Protein AF-0000000078831430 (afdb_homodimer)

Solvent-accessible surface area (backbone atoms only — not comparable to full-atom values): 14447 Å² total; per-residue (Å²): 116,38,46,61,55,49,44,44,63,70,46,45,46,55,37,52,50,49,48,61,74,42,49,86,73,66,41,75,76,70,44,52,63,49,56,56,47,48,52,50,49,51,66,57,45,48,60,54,52,31,51,40,33,69,59,45,39,33,49,66,35,73,90,26,50,94,76,50,61,62,89,66,36,45,51,63,55,57,48,46,56,52,50,50,47,49,38,53,49,51,51,50,49,53,52,48,50,61,67,62,48,71,66,68,76,72,68,61,68,69,58,67,66,54,54,56,53,53,53,51,52,54,55,64,66,64,54,126,117,38,47,62,57,48,43,45,64,70,47,46,47,55,35,51,50,49,48,60,75,43,51,85,71,65,40,75,76,71,44,50,64,49,57,58,49,45,52,51,48,50,65,57,45,48,62,53,50,31,52,41,34,68,58,45,40,33,50,67,36,72,89,26,49,93,76,49,62,61,90,65,36,46,51,64,54,58,48,45,56,52,51,50,48,49,38,52,50,52,51,48,50,52,52,49,51,60,68,62,49,70,66,70,76,71,69,61,67,69,59,67,63,53,54,54,53,54,54,49,52,54,56,64,66,65,55,127

Sequence (256 aa):
MTYARFLGLFVVVPILFLAWRYRRTFTARSLAPMGLLLIVVYAATSPWDNLAVKWGLWGFDPERIWGIKLGYLPLEEYLFFGLQTLLVGLWAQARLARALAPDAQASRPAAETGERREGALTAREVAPMTYARFLGLFVVVPILFLAWRYRRTFTARSLAPMGLLLIVVYAATSPWDNLAVKWGLWGFDPERIWGIKLGYLPLEEYLFFGLQTLLVGLWAQARLARALAPDAQASRPAAETGERREGALTAREVAP

pLDDT: mean 83.85, std 14.75, range [52.72, 97.88]

Structure (mmCIF, N/CA/C/O backbone):
data_AF-0000000078831430-model_v1
#
loop_
_entity.id
_entity.type
_entity.pdbx_description
1 polymer 'Membrane protein'
#
loop_
_atom_site.group_PDB
_atom_site.id
_atom_site.type_symbol
_atom_site.label_atom_id
_atom_site.label_alt_id
_atom_site.label_comp_id
_atom_site.label_asym_id
_atom_site.label_entity_id
_atom_site.label_seq_id
_atom_site.pdbx_PDB_ins_code
_atom_site.Cartn_x
_atom_site.Cartn_y
_atom_site.Cartn_z
_atom_site.occupancy
_atom_site.B_iso_or_equiv
_atom_site.auth_seq_id
_atom_site.auth_comp_id
_atom_site.auth_asym_id
_atom_site.auth_atom_id
_atom_site.pdbx_PDB_model_num
ATOM 1 N N . MET A 1 1 ? 10.141 -11.547 -19 1 86.38 1 MET A N 1
ATOM 2 C CA . MET A 1 1 ? 10.547 -10.531 -18.016 1 86.38 1 MET A CA 1
ATOM 3 C C . MET A 1 1 ? 10.664 -11.141 -16.625 1 86.38 1 MET A C 1
ATOM 5 O O . MET A 1 1 ? 9.867 -12 -16.25 1 86.38 1 MET A O 1
ATOM 9 N N . THR A 1 2 ? 11.828 -10.703 -15.945 1 95.19 2 THR A N 1
ATOM 10 C CA . THR A 1 2 ? 12.031 -11.203 -14.586 1 95.19 2 THR A CA 1
ATOM 11 C C . THR A 1 2 ? 11.453 -10.234 -13.562 1 95.19 2 THR A C 1
ATOM 13 O O . THR A 1 2 ? 11.141 -9.086 -13.883 1 95.19 2 THR A O 1
ATOM 16 N N . TYR A 1 3 ? 11.25 -10.758 -12.391 1 96.38 3 TYR A N 1
ATOM 17 C CA . TYR A 1 3 ? 10.719 -9.93 -11.312 1 96.38 3 TYR A CA 1
ATOM 18 C C . TYR A 1 3 ? 11.664 -8.781 -10.992 1 96.38 3 TYR A C 1
ATOM 20 O O . TYR A 1 3 ? 11.227 -7.645 -10.789 1 96.38 3 TYR A O 1
ATOM 28 N N . ALA A 1 4 ? 12.914 -9.055 -11 1 95.88 4 ALA A N 1
ATOM 29 C CA . ALA A 1 4 ? 13.914 -8.023 -10.727 1 95.88 4 ALA A CA 1
ATOM 30 C C . ALA A 1 4 ? 13.898 -6.941 -11.805 1 95.88 4 ALA A C 1
ATOM 32 O O . ALA A 1 4 ? 14.008 -5.75 -11.508 1 95.88 4 ALA A O 1
ATOM 33 N N . ARG A 1 5 ? 13.781 -7.367 -12.992 1 95.94 5 ARG A N 1
ATOM 34 C CA . ARG A 1 5 ? 13.711 -6.41 -14.086 1 95.94 5 ARG A CA 1
ATOM 35 C C . ARG A 1 5 ? 12.453 -5.562 -14 1 95.94 5 ARG A C 1
ATOM 37 O O . ARG A 1 5 ? 12.477 -4.367 -14.305 1 95.94 5 ARG A O 1
ATOM 44 N N . PHE A 1 6 ? 11.414 -6.23 -13.641 1 96.06 6 PHE A N 1
ATOM 45 C CA . PHE A 1 6 ? 10.156 -5.52 -13.445 1 96.06 6 PHE A CA 1
ATOM 46 C C . PHE A 1 6 ? 10.305 -4.438 -12.383 1 96.06 6 PHE A C 1
ATOM 48 O O . PHE A 1 6 ? 9.898 -3.295 -12.594 1 96.06 6 PHE A O 1
ATOM 55 N N . LEU A 1 7 ? 10.922 -4.711 -11.234 1 96 7 LEU A N 1
ATOM 56 C CA . LEU A 1 7 ? 11.18 -3.76 -10.156 1 96 7 LEU A CA 1
ATOM 57 C C . LEU A 1 7 ? 12.094 -2.633 -10.633 1 96 7 LEU A C 1
ATOM 59 O O . LEU A 1 7 ? 11.875 -1.468 -10.289 1 96 7 LEU A O 1
ATOM 63 N N . GLY A 1 8 ? 13.078 -2.967 -11.359 1 96.5 8 GLY A N 1
ATOM 64 C CA . GLY A 1 8 ? 14.008 -1.978 -11.891 1 96.5 8 GLY A CA 1
ATOM 65 C C . GLY A 1 8 ? 13.328 -0.944 -12.773 1 96.5 8 GLY A C 1
ATOM 66 O O . GLY A 1 8 ? 13.516 0.26 -12.578 1 96.5 8 GLY A O 1
ATOM 67 N N . LEU A 1 9 ? 12.477 -1.438 -13.617 1 94.19 9 LEU A N 1
ATOM 68 C CA . LEU A 1 9 ? 11.859 -0.569 -14.617 1 94.19 9 LEU A CA 1
ATOM 69 C C . LEU A 1 9 ? 10.734 0.256 -14.008 1 94.19 9 LEU A C 1
ATOM 71 O O . LEU A 1 9 ? 10.641 1.461 -14.25 1 94.19 9 LEU A O 1
ATOM 75 N N . PHE A 1 10 ? 10 -0.379 -13.125 1 94.94 10 PHE A N 1
ATOM 76 C CA . PHE A 1 10 ? 8.758 0.291 -12.742 1 94.94 10 PHE A CA 1
ATOM 77 C C . PHE A 1 10 ? 8.883 0.899 -11.352 1 94.94 10 PHE A C 1
ATOM 79 O O . PHE A 1 10 ? 8.07 1.741 -10.961 1 94.94 10 PHE A O 1
ATOM 86 N N . VAL A 1 11 ? 9.875 0.519 -10.586 1 95.44 11 VAL A N 1
ATOM 87 C CA . VAL A 1 11 ? 9.969 1.04 -9.219 1 95.44 11 VAL A CA 1
ATOM 88 C C . VAL A 1 11 ? 11.258 1.841 -9.062 1 95.44 11 VAL A C 1
ATOM 90 O O . VAL A 1 11 ? 11.227 2.998 -8.633 1 95.44 11 VAL A O 1
ATOM 93 N N . VAL A 1 12 ? 12.312 1.333 -9.523 1 96.56 12 VAL A N 1
ATOM 94 C CA . VAL A 1 12 ? 13.609 1.956 -9.289 1 96.56 12 VAL A CA 1
ATOM 95 C C . VAL A 1 12 ? 13.742 3.207 -10.156 1 96.56 12 VAL A C 1
ATOM 97 O O . VAL A 1 12 ? 14.234 4.238 -9.695 1 96.56 12 VAL A O 1
ATOM 100 N N . VAL A 1 13 ? 13.305 3.125 -11.375 1 96 13 VAL A N 1
ATOM 101 C CA . VAL A 1 13 ? 13.438 4.258 -12.289 1 96 13 VAL A CA 1
ATOM 102 C C . VAL A 1 13 ? 12.68 5.461 -11.727 1 96 13 VAL A C 1
ATOM 104 O O . VAL A 1 13 ? 13.242 6.551 -11.602 1 96 13 VAL A O 1
ATOM 107 N N . PRO A 1 14 ? 11.438 5.289 -11.312 1 95.12 14 PRO A N 1
ATOM 108 C CA . PRO A 1 14 ? 10.727 6.426 -10.719 1 95.12 14 PRO A CA 1
ATOM 109 C C . PRO A 1 14 ? 11.398 6.934 -9.445 1 95.12 14 PRO A C 1
ATOM 111 O O . PRO A 1 14 ? 11.391 8.141 -9.172 1 95.12 14 PRO A O 1
ATOM 114 N N . ILE A 1 15 ? 11.93 6.07 -8.672 1 93.81 15 ILE A N 1
ATOM 115 C CA . ILE A 1 15 ? 12.609 6.477 -7.449 1 93.81 15 ILE A CA 1
ATOM 116 C C . ILE A 1 15 ? 13.805 7.367 -7.797 1 93.81 15 ILE A C 1
ATOM 118 O O . ILE A 1 15 ? 14 8.422 -7.191 1 93.81 15 ILE A O 1
ATOM 122 N N . LEU A 1 16 ? 14.594 6.926 -8.75 1 94.12 16 LEU A N 1
ATOM 123 C CA . LEU A 1 16 ? 15.766 7.691 -9.164 1 94.12 16 LEU A CA 1
ATOM 124 C C . LEU A 1 16 ? 15.359 9.047 -9.727 1 94.12 16 LEU A C 1
ATOM 126 O O . LEU A 1 16 ? 16.016 10.055 -9.469 1 94.12 16 LEU A O 1
ATOM 130 N N . PHE A 1 17 ? 14.312 9.031 -10.438 1 94.38 17 PHE A N 1
ATOM 131 C CA . PHE A 1 17 ? 13.805 10.273 -10.992 1 94.38 17 PHE A CA 1
ATOM 132 C C . PHE A 1 17 ? 13.398 11.242 -9.883 1 94.38 17 PHE A C 1
ATOM 134 O O . PHE A 1 17 ? 13.805 12.406 -9.891 1 94.38 17 PHE A O 1
ATOM 141 N N . LEU A 1 18 ? 12.664 10.75 -8.93 1 90.06 18 LEU A N 1
ATOM 142 C CA . LEU A 1 18 ? 12.195 11.594 -7.832 1 90.06 18 LEU A CA 1
ATOM 143 C C . LEU A 1 18 ? 13.359 12.047 -6.961 1 90.06 18 LEU A C 1
ATOM 145 O O . LEU A 1 18 ? 13.391 13.195 -6.5 1 90.06 18 LEU A O 1
ATOM 149 N N . ALA A 1 19 ? 14.242 11.141 -6.746 1 87.38 19 ALA A N 1
ATOM 150 C CA . ALA A 1 19 ? 15.414 11.484 -5.949 1 87.38 19 ALA A CA 1
ATOM 151 C C . ALA A 1 19 ? 16.25 12.562 -6.637 1 87.38 19 ALA A C 1
ATOM 153 O O . ALA A 1 19 ? 16.766 13.461 -5.973 1 87.38 19 ALA A O 1
ATOM 154 N N . TRP A 1 20 ? 16.297 12.422 -7.891 1 90.38 20 TRP A N 1
ATOM 155 C CA . TRP A 1 20 ? 17.047 13.406 -8.664 1 90.38 20 TRP A CA 1
ATOM 156 C C . TRP A 1 20 ? 16.312 14.742 -8.695 1 90.38 20 TRP A C 1
ATOM 158 O O . TRP A 1 20 ? 16.922 15.797 -8.484 1 90.38 20 TRP A O 1
ATOM 168 N N . ARG A 1 21 ? 15.07 14.711 -8.898 1 88 21 ARG A N 1
ATOM 169 C CA . ARG A 1 21 ? 14.25 15.914 -9.016 1 88 21 ARG A CA 1
ATOM 170 C C . ARG A 1 21 ? 14.219 16.688 -7.695 1 88 21 ARG A C 1
ATOM 172 O O . ARG A 1 21 ? 14.227 17.922 -7.691 1 88 21 ARG A O 1
ATOM 179 N N . TYR A 1 22 ? 14.211 15.945 -6.637 1 84.62 22 TYR A N 1
ATOM 180 C CA . TYR A 1 22 ? 14.062 16.594 -5.336 1 84.62 22 TYR A CA 1
ATOM 181 C C . TYR A 1 22 ? 15.328 16.438 -4.504 1 84.62 22 TYR A C 1
ATOM 183 O O . TYR A 1 22 ? 15.273 16.406 -3.273 1 84.62 22 TYR A O 1
ATOM 191 N N . ARG A 1 23 ? 16.375 16.25 -5.109 1 81 23 ARG A N 1
ATOM 192 C CA . ARG A 1 23 ? 17.656 16.031 -4.453 1 81 23 ARG A CA 1
ATOM 193 C C . ARG A 1 23 ? 18 17.172 -3.518 1 81 23 ARG A C 1
ATOM 195 O O . ARG A 1 23 ? 18.719 16.984 -2.527 1 81 23 ARG A O 1
ATOM 202 N N . ARG A 1 24 ? 17.562 18.25 -3.773 1 75.31 24 ARG A N 1
ATOM 203 C CA . ARG A 1 24 ? 17.938 19.422 -2.992 1 75.31 24 ARG A CA 1
ATOM 204 C C . ARG A 1 24 ? 17.078 19.531 -1.727 1 75.31 24 ARG A C 1
ATOM 206 O O . ARG A 1 24 ? 17.469 20.203 -0.771 1 75.31 24 ARG A O 1
ATOM 213 N N . THR A 1 25 ? 16.062 18.812 -1.686 1 71.25 25 THR A N 1
ATOM 214 C CA . THR A 1 25 ? 15.133 18.969 -0.573 1 71.25 25 THR A CA 1
ATOM 215 C C . THR A 1 25 ? 15.289 17.812 0.417 1 71.25 25 THR A C 1
ATOM 217 O O . THR A 1 25 ? 14.727 17.844 1.515 1 71.25 25 THR A O 1
ATOM 220 N N . PHE A 1 26 ? 16.078 16.859 0.061 1 69.75 26 PHE A N 1
ATOM 221 C CA . PHE A 1 26 ? 16.188 15.688 0.912 1 69.75 26 PHE A CA 1
ATOM 222 C C . PHE A 1 26 ? 17.25 15.891 1.988 1 69.75 26 PHE A C 1
ATOM 224 O O . PHE A 1 26 ? 18.391 16.234 1.683 1 69.75 26 PHE A O 1
ATOM 231 N N . THR A 1 27 ? 16.797 16.109 3.193 1 68.38 27 THR A N 1
ATOM 232 C CA . THR A 1 27 ? 17.688 16.172 4.344 1 68.38 27 THR A CA 1
ATOM 233 C C . THR A 1 27 ? 17.547 14.914 5.203 1 68.38 27 THR A C 1
ATOM 235 O O . THR A 1 27 ? 16.516 14.227 5.137 1 68.38 27 THR A O 1
ATOM 238 N N . ALA A 1 28 ? 18.656 14.422 5.734 1 67.88 28 ALA A N 1
ATOM 239 C CA . ALA A 1 28 ? 18.609 13.281 6.645 1 67.88 28 ALA A CA 1
ATOM 240 C C . ALA A 1 28 ? 17.422 13.375 7.598 1 67.88 28 ALA A C 1
ATOM 242 O O . ALA A 1 28 ? 16.812 12.367 7.938 1 67.88 28 ALA A O 1
ATOM 243 N N . ARG A 1 29 ? 17.125 14.508 7.984 1 69.12 29 ARG A N 1
ATOM 244 C CA . ARG A 1 29 ? 16.031 14.75 8.914 1 69.12 29 ARG A CA 1
ATOM 245 C C . ARG A 1 29 ? 14.68 14.438 8.273 1 69.12 29 ARG A C 1
ATOM 247 O O . ARG A 1 29 ? 13.781 13.914 8.93 1 69.12 29 ARG A O 1
ATOM 254 N N . SER A 1 30 ? 14.68 14.641 7.059 1 70.81 30 SER A N 1
ATOM 255 C CA . SER A 1 30 ? 13.43 14.398 6.348 1 70.81 30 SER A CA 1
ATOM 256 C C . SER A 1 30 ? 13.258 12.914 6.031 1 70.81 30 SER A C 1
ATOM 258 O O . SER A 1 30 ? 12.141 12.453 5.793 1 70.81 30 SER A O 1
ATOM 260 N N . LEU A 1 31 ? 14.383 12.164 6.23 1 73.75 31 LEU A N 1
ATOM 261 C CA . LEU A 1 31 ? 14.336 10.75 5.859 1 73.75 31 LEU A CA 1
ATOM 262 C C . LEU A 1 31 ? 14.133 9.875 7.094 1 73.75 31 LEU A C 1
ATOM 264 O O . LEU A 1 31 ? 13.828 8.688 6.969 1 73.75 31 LEU A O 1
ATOM 268 N N . ALA A 1 32 ? 14.227 10.453 8.266 1 77.12 32 ALA A N 1
ATOM 269 C CA . ALA A 1 32 ? 14.078 9.688 9.5 1 77.12 32 ALA A CA 1
ATOM 270 C C . ALA A 1 32 ? 12.719 8.984 9.555 1 77.12 32 ALA A C 1
ATOM 272 O O . ALA A 1 32 ? 12.641 7.797 9.859 1 77.12 32 ALA A O 1
ATOM 273 N N . PRO A 1 33 ? 11.695 9.703 9.227 1 82.12 33 PRO A N 1
ATOM 274 C CA . PRO A 1 33 ? 10.398 9.031 9.25 1 82.12 33 PRO A CA 1
ATOM 275 C C . PRO A 1 33 ? 10.328 7.867 8.258 1 82.12 33 PRO A C 1
ATOM 277 O O . PRO A 1 33 ? 9.523 6.945 8.445 1 82.12 33 PRO A O 1
ATOM 280 N N . MET A 1 34 ? 11.25 7.859 7.379 1 86.81 34 MET A N 1
ATOM 281 C CA . MET A 1 34 ? 11.25 6.793 6.379 1 86.81 34 MET A CA 1
ATOM 282 C C . MET A 1 34 ? 11.727 5.48 6.988 1 86.81 34 MET A C 1
ATOM 284 O O . MET A 1 34 ? 11.234 4.41 6.629 1 86.81 34 MET A O 1
ATOM 288 N N . GLY A 1 35 ? 12.688 5.594 7.875 1 89.62 35 GLY A N 1
ATOM 289 C CA . GLY A 1 35 ? 13.141 4.406 8.578 1 89.62 35 GLY A CA 1
ATOM 290 C C . GLY A 1 35 ? 12.047 3.73 9.383 1 89.62 35 GLY A C 1
ATOM 291 O O . GLY A 1 35 ? 11.891 2.51 9.328 1 89.62 35 GLY A O 1
ATOM 292 N N . LEU A 1 36 ? 11.367 4.512 10.078 1 88.88 36 LEU A N 1
ATOM 293 C CA . LEU A 1 36 ? 10.25 3.982 10.859 1 88.88 36 LEU A CA 1
ATOM 294 C C . LEU A 1 36 ? 9.18 3.398 9.953 1 88.88 36 LEU A C 1
ATOM 296 O O . LEU A 1 36 ? 8.625 2.338 10.242 1 88.88 36 LEU A O 1
ATOM 300 N N . LEU A 1 37 ? 8.938 4.074 8.859 1 90.06 37 LEU A N 1
ATOM 301 C CA . LEU A 1 37 ? 7.953 3.609 7.891 1 90.06 37 LEU A CA 1
ATOM 302 C C . LEU A 1 37 ? 8.359 2.262 7.309 1 90.06 37 LEU A C 1
ATOM 304 O O . LEU A 1 37 ? 7.52 1.375 7.137 1 90.06 37 LEU A O 1
ATOM 308 N N . LEU A 1 38 ? 9.617 2.131 7.074 1 94.38 38 LEU A N 1
ATOM 309 C CA . LEU A 1 38 ? 10.133 0.87 6.555 1 94.38 38 LEU A CA 1
ATOM 310 C C . LEU A 1 38 ? 9.883 -0.266 7.539 1 94.38 38 LEU A C 1
ATOM 312 O O . LEU A 1 38 ? 9.414 -1.338 7.156 1 94.38 38 LEU A O 1
ATOM 316 N N . ILE A 1 39 ? 10.148 -0.002 8.766 1 94.75 39 ILE A N 1
ATOM 317 C CA . ILE A 1 39 ? 9.977 -1.013 9.805 1 94.75 39 ILE A CA 1
ATOM 318 C C . ILE A 1 39 ? 8.508 -1.411 9.898 1 94.75 39 ILE A C 1
ATOM 320 O O . ILE A 1 39 ? 8.18 -2.6 9.953 1 94.75 39 ILE A O 1
ATOM 324 N N . VAL A 1 40 ? 7.68 -0.508 9.898 1 91.06 40 VAL A N 1
ATOM 325 C CA . VAL A 1 40 ? 6.242 -0.742 10.008 1 91.06 40 VAL A CA 1
ATOM 326 C C . VAL A 1 40 ? 5.754 -1.537 8.805 1 91.06 40 VAL A C 1
ATOM 328 O O . VAL A 1 40 ? 5.004 -2.506 8.953 1 91.06 40 VAL A O 1
ATOM 331 N N . VAL A 1 41 ? 6.176 -1.107 7.633 1 93.94 41 VAL A N 1
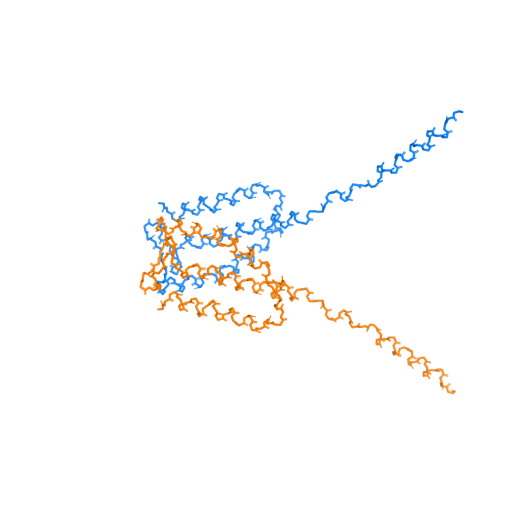ATOM 332 C CA . VAL A 1 41 ? 5.73 -1.752 6.402 1 93.94 41 VAL A CA 1
ATOM 333 C C . VAL A 1 41 ? 6.199 -3.205 6.383 1 93.94 41 VAL A C 1
ATOM 335 O O . VAL A 1 41 ? 5.414 -4.113 6.09 1 93.94 41 VAL A O 1
ATOM 338 N N . TYR A 1 42 ? 7.434 -3.436 6.691 1 97.06 42 TYR A N 1
ATOM 339 C CA . TYR A 1 42 ? 7.961 -4.797 6.699 1 97.06 42 TYR A CA 1
ATOM 340 C C . TYR A 1 42 ? 7.25 -5.648 7.742 1 97.06 42 TYR A C 1
ATOM 342 O O . TYR A 1 42 ? 6.918 -6.809 7.48 1 97.06 42 TYR A O 1
ATOM 350 N N . ALA A 1 43 ? 7.043 -5.113 8.898 1 95 43 ALA A N 1
ATOM 351 C CA . ALA A 1 43 ? 6.406 -5.848 9.992 1 95 43 ALA A CA 1
ATOM 352 C C . ALA A 1 43 ? 4.949 -6.168 9.656 1 95 43 ALA A C 1
ATOM 354 O O . ALA A 1 43 ? 4.43 -7.211 10.062 1 95 43 ALA A O 1
ATOM 355 N N . ALA A 1 44 ? 4.34 -5.355 8.938 1 90.94 44 ALA A N 1
ATOM 356 C CA . ALA A 1 44 ? 2.92 -5.52 8.633 1 90.94 44 ALA A CA 1
ATOM 357 C C . ALA A 1 44 ? 2.715 -6.41 7.414 1 90.94 44 ALA A C 1
ATOM 359 O O . ALA A 1 44 ? 1.809 -7.246 7.395 1 90.94 44 ALA A O 1
ATOM 360 N N . THR A 1 45 ? 3.529 -6.234 6.461 1 94.5 45 THR A N 1
ATOM 361 C CA . THR A 1 45 ? 3.268 -6.867 5.172 1 94.5 45 THR A CA 1
ATOM 362 C C . THR A 1 45 ? 3.918 -8.242 5.105 1 94.5 45 THR A C 1
ATOM 364 O O . THR A 1 45 ? 3.365 -9.172 4.508 1 94.5 45 THR A O 1
ATOM 367 N N . SER A 1 46 ? 5.062 -8.367 5.711 1 96.19 46 SER A N 1
ATOM 368 C CA . SER A 1 46 ? 5.824 -9.602 5.559 1 96.19 46 SER A CA 1
ATOM 369 C C . SER A 1 46 ? 5.059 -10.797 6.117 1 96.19 46 SER A C 1
ATOM 371 O O . SER A 1 46 ? 4.887 -11.805 5.426 1 96.19 46 SER A O 1
ATOM 373 N N . PRO A 1 47 ? 4.59 -10.75 7.355 1 95.5 47 PRO A N 1
ATOM 374 C CA . PRO A 1 47 ? 3.852 -11.914 7.855 1 95.5 47 PRO A CA 1
ATOM 375 C C . PRO A 1 47 ? 2.604 -12.219 7.031 1 95.5 47 PRO A C 1
ATOM 377 O O . PRO A 1 47 ? 2.291 -13.391 6.789 1 95.5 47 PRO A O 1
ATOM 380 N N . TRP A 1 48 ? 1.965 -11.18 6.637 1 92.62 48 TRP A N 1
ATOM 381 C CA . TRP A 1 48 ? 0.733 -11.312 5.867 1 92.62 48 TRP A CA 1
ATOM 382 C C . TRP A 1 48 ? 0.998 -12 4.535 1 92.62 48 TRP A C 1
ATOM 384 O O . TRP A 1 48 ? 0.284 -12.938 4.156 1 92.62 48 TRP A O 1
ATOM 394 N N . ASP A 1 49 ? 1.961 -11.555 3.85 1 95.69 49 ASP A N 1
ATOM 395 C CA . ASP A 1 49 ? 2.283 -12.109 2.537 1 95.69 49 ASP A CA 1
ATOM 396 C C . ASP A 1 49 ? 2.812 -13.531 2.658 1 95.69 49 ASP A C 1
ATOM 398 O O . ASP A 1 49 ? 2.5 -14.391 1.825 1 95.69 49 ASP A O 1
ATOM 402 N N . ASN A 1 50 ? 3.592 -13.75 3.686 1 97.38 50 ASN A N 1
ATOM 403 C CA . ASN A 1 50 ? 4.105 -15.094 3.906 1 97.38 50 ASN A CA 1
ATOM 404 C C . ASN A 1 50 ? 2.975 -16.094 4.156 1 97.38 50 ASN A C 1
ATOM 406 O O . ASN A 1 50 ? 2.992 -17.203 3.625 1 97.38 50 ASN A O 1
ATOM 410 N N . LEU A 1 51 ? 1.979 -15.719 4.906 1 95.31 51 LEU A N 1
ATOM 411 C CA . LEU A 1 51 ? 0.845 -16.594 5.207 1 95.31 51 LEU A CA 1
ATOM 412 C C . LEU A 1 51 ? 0.029 -16.875 3.953 1 95.31 51 LEU A C 1
ATOM 414 O O . LEU A 1 51 ? -0.383 -18.016 3.721 1 95.31 51 LEU A O 1
ATOM 418 N N . ALA A 1 52 ? -0.156 -15.852 3.158 1 95.44 52 ALA A N 1
ATOM 419 C CA . ALA A 1 52 ? -0.947 -16 1.939 1 95.44 52 ALA A CA 1
ATOM 420 C C . ALA A 1 52 ? -0.277 -16.953 0.962 1 95.44 52 ALA A C 1
ATOM 422 O O . ALA A 1 52 ? -0.947 -17.781 0.338 1 95.44 52 ALA A O 1
ATOM 423 N N . VAL A 1 53 ? 1.078 -16.828 0.857 1 95.69 53 VAL A N 1
ATOM 424 C CA . VAL A 1 53 ? 1.827 -17.688 -0.046 1 95.69 53 VAL A CA 1
ATOM 425 C C . VAL A 1 53 ? 1.901 -19.109 0.534 1 95.69 53 VAL A C 1
ATOM 427 O O . VAL A 1 53 ? 1.771 -20.094 -0.196 1 95.69 53 VAL A O 1
ATOM 430 N N . LYS A 1 54 ? 2.061 -19.203 1.832 1 95.25 54 LYS A N 1
ATOM 431 C CA . LYS A 1 54 ? 2.094 -20.5 2.504 1 95.25 54 LYS A CA 1
ATOM 432 C C . LYS A 1 54 ? 0.802 -21.281 2.264 1 95.25 54 LYS A C 1
ATOM 434 O O . LYS A 1 54 ? 0.835 -22.484 2.027 1 95.25 54 LYS A O 1
ATOM 439 N N . TRP A 1 55 ? -0.291 -20.609 2.213 1 95.06 55 TRP A N 1
ATOM 440 C CA . TRP A 1 55 ? -1.594 -21.234 2.051 1 95.06 55 TRP A CA 1
ATOM 441 C C . TRP A 1 55 ? -1.933 -21.422 0.575 1 95.06 55 TRP A C 1
ATOM 443 O O . TRP A 1 55 ? -3.004 -21.922 0.233 1 95.06 55 TRP A O 1
ATOM 453 N N . GLY A 1 56 ? -1.106 -20.891 -0.263 1 94.38 56 GLY A N 1
ATOM 454 C CA . GLY A 1 56 ? -1.228 -21.156 -1.688 1 94.38 56 GLY A CA 1
ATOM 455 C C . GLY A 1 56 ? -2.18 -20.219 -2.393 1 94.38 56 GLY A C 1
ATOM 456 O O . GLY A 1 56 ? -2.744 -20.547 -3.436 1 94.38 56 GLY A O 1
ATOM 457 N N . LEU A 1 57 ? -2.455 -19.141 -1.817 1 93.44 57 LEU A N 1
ATOM 458 C CA . LEU A 1 57 ? -3.371 -18.172 -2.42 1 93.44 57 LEU A CA 1
ATOM 459 C C . LEU A 1 57 ? -2.77 -17.578 -3.686 1 93.44 57 LEU A C 1
ATOM 461 O O . LEU A 1 57 ? -3.467 -17.391 -4.684 1 93.44 57 LEU A O 1
ATOM 465 N N . TRP A 1 58 ? -1.517 -17.219 -3.562 1 93.69 58 TRP A N 1
ATOM 466 C CA . TRP A 1 58 ? -0.737 -16.797 -4.723 1 93.69 58 TRP A CA 1
ATOM 467 C C . TRP A 1 58 ? 0.706 -17.281 -4.609 1 93.69 58 TRP A C 1
ATOM 469 O O . TRP A 1 58 ? 1.116 -17.797 -3.568 1 93.69 58 TRP A O 1
ATOM 479 N N . GLY A 1 59 ? 1.324 -17.234 -5.746 1 94.94 59 GLY A N 1
ATOM 480 C CA . GLY A 1 59 ? 2.707 -17.688 -5.797 1 94.94 59 GLY A CA 1
ATOM 481 C C . GLY A 1 59 ? 3.523 -16.984 -6.863 1 94.94 59 GLY A C 1
ATOM 482 O O . GLY A 1 59 ? 3.02 -16.094 -7.555 1 94.94 59 GLY A O 1
ATOM 483 N N . PHE A 1 60 ? 4.809 -17.422 -6.844 1 96.19 60 PHE A N 1
ATOM 484 C CA . PHE A 1 60 ? 5.758 -16.781 -7.754 1 96.19 60 PHE A CA 1
ATOM 485 C C . PHE A 1 60 ? 6.34 -17.812 -8.727 1 96.19 60 PHE A C 1
ATOM 487 O O . PHE A 1 60 ? 6.582 -18.953 -8.352 1 96.19 60 PHE A O 1
ATOM 494 N N . ASP A 1 61 ? 6.523 -17.359 -9.953 1 94.62 61 ASP A N 1
ATOM 495 C CA . ASP A 1 61 ? 7.152 -18.234 -10.938 1 94.62 61 ASP A CA 1
ATOM 496 C C . ASP A 1 61 ? 8.641 -18.406 -10.648 1 94.62 61 ASP A C 1
ATOM 498 O O . ASP A 1 61 ? 9.406 -17.453 -10.688 1 94.62 61 ASP A O 1
ATOM 502 N N . PRO A 1 62 ? 9.008 -19.641 -10.477 1 94.25 62 PRO A N 1
ATOM 503 C CA . PRO A 1 62 ? 10.398 -19.891 -10.109 1 94.25 62 PRO A CA 1
ATOM 504 C C . PRO A 1 62 ? 11.375 -19.516 -11.219 1 94.25 62 PRO A C 1
ATOM 506 O O . PRO A 1 62 ? 12.555 -19.25 -10.953 1 94.25 62 PRO A O 1
ATOM 509 N N . GLU A 1 63 ? 10.906 -19.406 -12.398 1 95.31 63 GLU A N 1
ATOM 510 C CA . GLU A 1 63 ? 11.781 -19.094 -13.523 1 95.31 63 GLU A CA 1
ATOM 511 C C . GLU A 1 63 ? 11.984 -17.578 -13.664 1 95.31 63 GLU A C 1
ATOM 513 O O . GLU A 1 63 ? 12.82 -17.141 -14.453 1 95.31 63 GLU A O 1
ATOM 518 N N . ARG A 1 64 ? 11.305 -16.844 -12.82 1 96.75 64 ARG A N 1
ATOM 519 C CA . ARG A 1 64 ? 11.336 -15.406 -13.031 1 96.75 64 ARG A CA 1
ATOM 520 C C . ARG A 1 64 ? 11.82 -14.68 -11.781 1 96.75 64 ARG A C 1
ATOM 522 O O . ARG A 1 64 ? 11.695 -13.453 -11.68 1 96.75 64 ARG A O 1
ATOM 529 N N . ILE A 1 65 ? 12.297 -15.469 -10.867 1 96.38 65 ILE A N 1
ATOM 530 C CA . ILE A 1 65 ? 12.844 -14.898 -9.641 1 96.38 65 ILE A CA 1
ATOM 531 C C . ILE A 1 65 ? 14.281 -15.375 -9.445 1 96.38 65 ILE A C 1
ATOM 533 O O . ILE A 1 65 ? 14.742 -16.281 -10.148 1 96.38 65 ILE A O 1
ATOM 537 N N . TRP A 1 66 ? 15.039 -14.742 -8.539 1 96.25 66 TRP A N 1
ATOM 538 C CA . TRP A 1 66 ? 16.453 -15.047 -8.312 1 96.25 66 TRP A CA 1
ATOM 539 C C . TRP A 1 66 ? 16.609 -16.391 -7.613 1 96.25 66 TRP A C 1
ATOM 541 O O . TRP A 1 66 ? 17.672 -17 -7.645 1 96.25 66 TRP A O 1
ATOM 551 N N . GLY A 1 67 ? 15.625 -16.891 -6.98 1 93.81 67 GLY A N 1
ATOM 552 C CA . GLY A 1 67 ? 15.68 -18.188 -6.34 1 93.81 67 GLY A CA 1
ATOM 553 C C . GLY A 1 67 ? 16 -18.109 -4.859 1 93.81 67 GLY A C 1
ATOM 554 O O . GLY A 1 67 ? 16.047 -19.141 -4.176 1 93.81 67 GLY A O 1
ATOM 555 N N . ILE A 1 68 ? 16.266 -16.984 -4.379 1 95.62 68 ILE A N 1
ATOM 556 C CA . ILE A 1 68 ? 16.531 -16.781 -2.959 1 95.62 68 ILE A CA 1
ATOM 557 C C . ILE A 1 68 ? 15.227 -16.422 -2.248 1 95.62 68 ILE A C 1
ATOM 559 O O . ILE A 1 68 ? 14.57 -15.438 -2.605 1 95.62 68 ILE A O 1
ATOM 563 N N . LYS A 1 69 ? 14.891 -17.266 -1.235 1 95.94 69 LYS A N 1
ATOM 564 C CA . LYS A 1 69 ? 13.641 -17.031 -0.523 1 95.94 69 LYS A CA 1
ATOM 565 C C . LYS A 1 69 ? 13.891 -16.844 0.971 1 95.94 69 LYS A C 1
ATOM 567 O O . LYS A 1 69 ? 14.758 -17.5 1.552 1 95.94 69 LYS A O 1
ATOM 572 N N . LEU A 1 70 ? 13.219 -15.969 1.521 1 95.81 70 LEU A N 1
ATOM 573 C CA . LEU A 1 70 ? 13.086 -15.797 2.963 1 95.81 70 LEU A CA 1
ATOM 574 C C . LEU A 1 70 ? 11.664 -16.094 3.422 1 95.81 70 LEU A C 1
ATOM 576 O O . LEU A 1 70 ? 10.734 -15.352 3.104 1 95.81 70 LEU A O 1
ATOM 580 N N . GLY A 1 71 ? 11.578 -17.297 4.195 1 96.5 71 GLY A N 1
ATOM 581 C CA . GLY A 1 71 ? 10.227 -17.812 4.391 1 96.5 71 GLY A CA 1
ATOM 582 C C . GLY A 1 71 ? 9.602 -18.359 3.123 1 96.5 71 GLY A C 1
ATOM 583 O O . GLY A 1 71 ? 10.156 -19.25 2.49 1 96.5 71 GLY A O 1
ATOM 584 N N . TYR A 1 72 ? 8.5 -17.734 2.727 1 96.38 72 TYR A N 1
ATOM 585 C CA . TYR A 1 72 ? 7.82 -18.203 1.524 1 96.38 72 TYR A CA 1
ATOM 586 C C . TYR A 1 72 ? 7.879 -17.156 0.42 1 96.38 72 TYR A C 1
ATOM 588 O O . TYR A 1 72 ? 7.391 -17.391 -0.689 1 96.38 72 TYR A O 1
ATOM 596 N N . LEU A 1 73 ? 8.523 -16.078 0.714 1 97.06 73 LEU A N 1
ATOM 597 C CA . LEU A 1 73 ? 8.586 -14.977 -0.249 1 97.06 73 LEU A CA 1
ATOM 598 C C . LEU A 1 73 ? 9.961 -14.891 -0.892 1 97.06 73 LEU A C 1
ATOM 600 O O . LEU A 1 73 ? 10.977 -15.094 -0.221 1 97.06 73 LEU A O 1
ATOM 604 N N . PRO A 1 74 ? 9.977 -14.648 -2.172 1 97.38 74 PRO A N 1
ATOM 605 C CA . PRO A 1 74 ? 11.273 -14.398 -2.797 1 97.38 74 PRO A CA 1
ATOM 606 C C . PRO A 1 74 ? 11.914 -13.094 -2.326 1 97.38 74 PRO A C 1
ATOM 608 O O . PRO A 1 74 ? 11.211 -12.188 -1.865 1 97.38 74 PRO A O 1
ATOM 611 N N . LEU A 1 75 ? 13.203 -13.047 -2.445 1 97.5 75 LEU A N 1
ATOM 612 C CA . LEU A 1 75 ? 13.945 -11.844 -2.057 1 97.5 75 LEU A CA 1
ATOM 613 C C . LEU A 1 75 ? 13.422 -10.617 -2.801 1 97.5 75 LEU A C 1
ATOM 615 O O . LEU A 1 75 ? 13.398 -9.516 -2.248 1 97.5 75 LEU A O 1
ATOM 619 N N . GLU A 1 76 ? 13.016 -10.766 -3.984 1 97.81 76 GLU A N 1
ATOM 620 C CA . GLU A 1 76 ? 12.5 -9.68 -4.805 1 97.81 76 GLU A CA 1
ATOM 621 C C . GLU A 1 76 ? 11.266 -9.039 -4.164 1 97.81 76 GLU A C 1
ATOM 623 O O . GLU A 1 76 ? 11.031 -7.844 -4.316 1 97.81 76 GLU A O 1
ATOM 628 N N . GLU A 1 77 ? 10.508 -9.859 -3.48 1 97.56 77 GLU A N 1
ATOM 629 C CA . GLU A 1 77 ? 9.344 -9.32 -2.791 1 97.56 77 GLU A CA 1
ATOM 630 C C . GLU A 1 77 ? 9.75 -8.391 -1.654 1 97.56 77 GLU A C 1
ATOM 632 O O . GLU A 1 77 ? 9.141 -7.336 -1.457 1 97.56 77 GLU A O 1
ATOM 637 N N . TYR A 1 78 ? 10.719 -8.742 -0.915 1 97.62 78 TYR A N 1
ATOM 638 C CA . TYR A 1 78 ? 11.219 -7.895 0.16 1 97.62 78 TYR A CA 1
ATOM 639 C C . TYR A 1 78 ? 11.828 -6.613 -0.396 1 97.62 78 TYR A C 1
ATOM 641 O O . TYR A 1 78 ? 11.695 -5.543 0.207 1 97.62 78 TYR A O 1
ATOM 649 N N . LEU A 1 79 ? 12.461 -6.75 -1.536 1 97.56 79 LEU A N 1
ATOM 650 C CA . LEU A 1 79 ? 12.953 -5.551 -2.203 1 97.56 79 LEU A CA 1
ATOM 651 C C . LEU A 1 79 ? 11.805 -4.637 -2.602 1 97.56 79 LEU A C 1
ATOM 653 O O . LEU A 1 79 ? 11.898 -3.414 -2.461 1 97.56 79 LEU A O 1
ATOM 657 N N . PHE A 1 80 ? 10.797 -5.293 -3.064 1 97.44 80 PHE A N 1
ATOM 658 C CA . PHE A 1 80 ? 9.617 -4.527 -3.465 1 97.44 80 PHE A CA 1
ATOM 659 C C . PHE A 1 80 ? 9.062 -3.734 -2.287 1 97.44 80 PHE A C 1
ATOM 661 O O . PHE A 1 80 ? 8.75 -2.551 -2.422 1 97.44 80 PHE A O 1
ATOM 668 N N . PHE A 1 81 ? 8.992 -4.359 -1.11 1 97.12 81 PHE A N 1
ATOM 669 C CA . PHE A 1 81 ? 8.477 -3.682 0.072 1 97.12 81 PHE A CA 1
ATOM 670 C C . PHE A 1 81 ? 9.297 -2.434 0.379 1 97.12 81 PHE A C 1
ATOM 672 O O . PHE A 1 81 ? 8.734 -1.357 0.602 1 97.12 81 PHE A O 1
ATOM 679 N N . GLY A 1 82 ? 10.547 -2.584 0.359 1 96.5 82 GLY A N 1
ATOM 680 C CA . GLY A 1 82 ? 11.43 -1.474 0.668 1 96.5 82 GLY A CA 1
ATOM 681 C C . GLY A 1 82 ? 11.414 -0.386 -0.389 1 96.5 82 GLY A C 1
ATOM 682 O O . GLY A 1 82 ? 11.297 0.798 -0.067 1 96.5 82 GLY A O 1
ATOM 683 N N . LEU A 1 83 ? 11.477 -0.725 -1.61 1 96.31 83 LEU A N 1
ATOM 684 C CA . LEU A 1 83 ? 11.539 0.223 -2.717 1 96.31 83 LEU A CA 1
ATOM 685 C C . LEU A 1 83 ? 10.227 0.997 -2.838 1 96.31 83 LEU A C 1
ATOM 687 O O . LEU A 1 83 ? 10.234 2.205 -3.078 1 96.31 83 LEU A O 1
ATOM 691 N N . GLN A 1 84 ? 9.172 0.214 -2.709 1 95.06 84 GLN A N 1
ATOM 692 C CA . GLN A 1 84 ? 7.867 0.872 -2.76 1 95.06 84 GLN A CA 1
ATOM 693 C C . GLN A 1 84 ? 7.719 1.885 -1.628 1 95.06 84 GLN A C 1
ATOM 695 O O . GLN A 1 84 ? 7.172 2.971 -1.829 1 95.06 84 GLN A O 1
ATOM 700 N N . THR A 1 85 ? 8.133 1.533 -0.479 1 94.44 85 THR A N 1
ATOM 701 C CA . THR A 1 85 ? 8.102 2.436 0.667 1 94.44 85 THR A CA 1
ATOM 702 C C . THR A 1 85 ? 8.922 3.693 0.388 1 94.44 85 THR A C 1
ATOM 704 O O . THR A 1 85 ? 8.469 4.809 0.667 1 94.44 85 THR A O 1
ATOM 707 N N . LEU A 1 86 ? 10.016 3.527 -0.195 1 92.19 86 LEU A N 1
ATOM 708 C CA . LEU A 1 86 ? 10.875 4.652 -0.548 1 92.19 86 LEU A CA 1
ATOM 709 C C . LEU A 1 86 ? 10.211 5.531 -1.604 1 92.19 86 LEU A C 1
ATOM 711 O O . LEU A 1 86 ? 10.242 6.762 -1.503 1 92.19 86 LEU A O 1
ATOM 715 N N . LEU A 1 87 ? 9.656 4.922 -2.525 1 93 87 LEU A N 1
ATOM 716 C CA . LEU A 1 87 ? 9.008 5.648 -3.613 1 93 87 LEU A CA 1
ATOM 717 C C . LEU A 1 87 ? 7.863 6.508 -3.084 1 93 87 LEU A C 1
ATOM 719 O O . LEU A 1 87 ? 7.805 7.707 -3.359 1 93 87 LEU A O 1
ATOM 723 N N . VAL A 1 88 ? 7.012 5.859 -2.348 1 89.25 88 VAL A N 1
ATOM 724 C CA . VAL A 1 88 ? 5.848 6.555 -1.809 1 89.25 88 VAL A CA 1
ATOM 725 C C . VAL A 1 88 ? 6.297 7.609 -0.799 1 89.25 88 VAL A C 1
ATOM 727 O O . VAL A 1 88 ? 5.758 8.719 -0.77 1 89.25 88 VAL A O 1
ATOM 730 N N . GLY A 1 89 ? 7.254 7.254 0.016 1 87.75 89 GLY A N 1
ATOM 731 C CA . GLY A 1 89 ? 7.785 8.203 0.981 1 87.75 89 GLY A CA 1
ATOM 732 C C . GLY A 1 89 ? 8.367 9.445 0.336 1 87.75 89 GLY A C 1
ATOM 733 O O . GLY A 1 89 ? 8.125 10.562 0.797 1 87.75 89 GLY A O 1
ATOM 734 N N . LEU A 1 90 ? 9.109 9.234 -0.682 1 87.38 90 LEU A N 1
ATOM 735 C CA . LEU A 1 90 ? 9.703 10.359 -1.398 1 87.38 90 LEU A CA 1
ATOM 736 C C . LEU A 1 90 ? 8.625 11.219 -2.045 1 87.38 90 LEU A C 1
ATOM 738 O O . LEU A 1 90 ? 8.703 12.445 -2.008 1 87.38 90 LEU A O 1
ATOM 742 N N . TRP A 1 91 ? 7.723 10.562 -2.602 1 87.94 91 TRP A N 1
ATOM 743 C CA . TRP A 1 91 ? 6.625 11.281 -3.234 1 87.94 91 TRP A CA 1
ATOM 744 C C . TRP A 1 91 ? 5.836 12.086 -2.207 1 87.94 91 TRP A C 1
ATOM 746 O O . TRP A 1 91 ? 5.508 13.258 -2.439 1 87.94 91 TRP A O 1
ATOM 756 N N . ALA A 1 92 ? 5.57 11.516 -1.104 1 84.69 92 ALA A N 1
ATOM 757 C CA . ALA A 1 92 ? 4.828 12.18 -0.033 1 84.69 92 ALA A CA 1
ATOM 758 C C . ALA A 1 92 ? 5.594 13.383 0.508 1 84.69 92 ALA A C 1
ATOM 760 O O . ALA A 1 92 ? 5.004 14.43 0.778 1 84.69 92 ALA A O 1
ATOM 761 N N . GLN A 1 93 ? 6.816 13.211 0.671 1 83.06 93 GLN A N 1
ATOM 762 C CA . GLN A 1 93 ? 7.652 14.305 1.155 1 83.06 93 GLN A CA 1
ATOM 763 C C . GLN A 1 93 ? 7.668 15.461 0.164 1 83.06 93 GLN A C 1
ATOM 765 O O . GLN A 1 93 ? 7.617 16.625 0.562 1 83.06 93 GLN A O 1
ATOM 770 N N . ALA A 1 94 ? 7.734 15.133 -1.036 1 83.56 94 ALA A N 1
ATOM 771 C CA . ALA A 1 94 ? 7.734 16.156 -2.076 1 83.56 94 ALA A CA 1
ATOM 772 C C . ALA A 1 94 ? 6.418 16.922 -2.08 1 83.56 94 ALA A C 1
ATOM 774 O O . ALA A 1 94 ? 6.41 18.156 -2.23 1 83.56 94 ALA A O 1
ATOM 775 N N . ARG A 1 95 ? 5.41 16.25 -1.867 1 83.31 95 ARG A N 1
ATOM 776 C CA . ARG A 1 95 ? 4.098 16.875 -1.854 1 83.31 95 ARG A CA 1
ATOM 777 C C . ARG A 1 95 ? 3.924 17.75 -0.613 1 83.31 95 ARG A C 1
ATOM 779 O O . ARG A 1 95 ? 3.332 18.828 -0.683 1 83.31 95 ARG A O 1
ATOM 786 N N . LEU A 1 96 ? 4.406 17.234 0.444 1 78.5 96 LEU A N 1
ATOM 787 C CA . LEU A 1 96 ? 4.316 17.984 1.698 1 78.5 96 LEU A CA 1
ATOM 788 C C . LEU A 1 96 ? 5.16 19.25 1.644 1 78.5 96 LEU A C 1
ATOM 790 O O . LEU A 1 96 ? 4.727 20.312 2.098 1 78.5 96 LEU A O 1
ATOM 794 N N . ALA A 1 97 ? 6.258 19.125 1.138 1 77.31 97 ALA A N 1
ATOM 795 C CA . 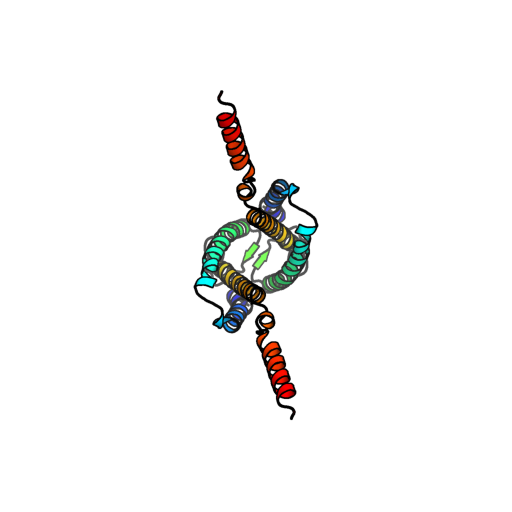ALA A 1 97 ? 7.133 20.281 0.972 1 77.31 97 ALA A CA 1
ATOM 796 C C . ALA A 1 97 ? 6.488 21.328 0.077 1 77.31 97 ALA A C 1
ATOM 798 O O . ALA A 1 97 ? 6.582 22.531 0.352 1 77.31 97 ALA A O 1
ATOM 799 N N . ARG A 1 98 ? 5.824 20.875 -0.868 1 79.56 98 ARG A N 1
ATOM 800 C CA . ARG A 1 98 ? 5.148 21.797 -1.78 1 79.56 98 ARG A CA 1
ATOM 801 C C . ARG A 1 98 ? 3.959 22.469 -1.1 1 79.56 98 ARG A C 1
ATOM 803 O O . ARG A 1 98 ? 3.695 23.641 -1.322 1 79.56 98 ARG A O 1
ATOM 810 N N . ALA A 1 99 ? 3.422 21.781 -0.239 1 77.81 99 ALA A N 1
ATOM 811 C CA . ALA A 1 99 ? 2.248 22.312 0.457 1 77.81 99 ALA A CA 1
ATOM 812 C C . ALA A 1 99 ? 2.648 23.328 1.522 1 77.81 99 ALA A C 1
ATOM 814 O O . ALA A 1 99 ? 1.897 24.25 1.813 1 77.81 99 ALA A O 1
ATOM 815 N N . LEU A 1 100 ? 3.748 23.078 2.076 1 73.94 100 LEU A N 1
ATOM 816 C CA . LEU A 1 100 ? 4.207 23.922 3.176 1 73.94 100 LEU A CA 1
ATOM 817 C C . LEU A 1 100 ? 5.039 25.094 2.654 1 73.94 100 LEU A C 1
ATOM 819 O O . LEU A 1 100 ? 5.414 25.984 3.418 1 73.94 100 LEU A O 1
ATOM 823 N N . ALA A 1 101 ? 5.402 25 1.556 1 69.25 101 ALA A N 1
ATOM 824 C CA . ALA A 1 101 ? 6.164 26.109 0.983 1 69.25 101 ALA A CA 1
ATOM 825 C C . ALA A 1 101 ? 5.387 27.422 1.075 1 69.25 101 ALA A C 1
ATOM 827 O O . ALA A 1 101 ? 4.207 27.469 0.723 1 69.25 101 ALA A O 1
ATOM 828 N N . PRO A 1 102 ? 5.875 28.312 2.078 1 62.16 102 PRO A N 1
ATOM 829 C CA . PRO A 1 102 ? 5.238 29.625 2.256 1 62.16 102 PRO A CA 1
ATOM 830 C C . PRO A 1 102 ? 4.902 30.297 0.929 1 62.16 102 PRO A C 1
ATOM 832 O O . PRO A 1 102 ? 5.617 30.125 -0.06 1 62.16 102 PRO A O 1
ATOM 835 N N . ASP A 1 103 ? 3.684 30.484 0.681 1 56.91 103 ASP A N 1
ATOM 836 C CA . ASP A 1 103 ? 3.293 31.297 -0.469 1 56.91 103 ASP A CA 1
ATOM 837 C C . ASP A 1 103 ? 4.242 32.469 -0.657 1 56.91 103 ASP A C 1
ATOM 839 O O . ASP A 1 103 ? 4.398 33.312 0.244 1 56.91 103 ASP A O 1
ATOM 843 N N . ALA A 1 104 ? 5.414 32.344 -1.339 1 54.22 104 ALA A N 1
ATOM 844 C CA . ALA A 1 104 ? 6.324 33.438 -1.703 1 54.22 104 ALA A CA 1
ATOM 845 C C . ALA A 1 104 ? 5.57 34.75 -1.878 1 54.22 104 ALA A C 1
ATOM 847 O O . ALA A 1 104 ? 6.148 35.844 -1.729 1 54.22 104 ALA A O 1
ATOM 848 N N . GLN A 1 105 ? 4.426 34.656 -2.354 1 52.72 105 GLN A N 1
ATOM 849 C CA . GLN A 1 105 ? 3.76 35.938 -2.682 1 52.72 105 GLN A CA 1
ATOM 850 C C . GLN A 1 105 ? 3.455 36.719 -1.423 1 52.72 105 GLN A C 1
ATOM 852 O O . GLN A 1 105 ? 3.307 37.938 -1.483 1 52.72 105 GLN A O 1
ATOM 857 N N . ALA A 1 106 ? 3.377 36.125 -0.317 1 55.16 106 ALA A N 1
ATOM 858 C CA . ALA A 1 106 ? 2.959 36.906 0.841 1 55.16 106 ALA A CA 1
ATOM 859 C C . ALA A 1 106 ? 4.109 37.75 1.374 1 55.16 106 ALA A C 1
ATOM 861 O O . ALA A 1 106 ? 3.887 38.719 2.082 1 55.16 106 ALA A O 1
ATOM 862 N N . SER A 1 107 ? 5.34 37.281 1.224 1 54.97 107 SER A N 1
ATOM 863 C CA . SER A 1 107 ? 6.426 38.062 1.821 1 54.97 107 SER A CA 1
ATOM 864 C C . SER A 1 107 ? 6.871 39.188 0.9 1 54.97 107 SER A C 1
ATOM 866 O O . SER A 1 107 ? 7.973 39.719 1.054 1 54.97 107 SER A O 1
ATOM 868 N N . ARG A 1 108 ? 6.309 39.375 -0.288 1 56.47 108 ARG A N 1
ATOM 869 C CA . ARG A 1 108 ? 6.699 40.594 -0.991 1 56.47 108 ARG A CA 1
ATOM 870 C C . ARG A 1 108 ? 6.559 41.844 -0.09 1 56.47 108 ARG A C 1
ATOM 872 O O . ARG A 1 108 ? 5.469 42.125 0.406 1 56.47 108 ARG A O 1
ATOM 879 N N . PRO A 1 109 ? 7.578 42.281 0.659 1 57.12 109 PRO A N 1
ATOM 880 C CA . PRO A 1 109 ? 7.551 43.438 1.563 1 57.12 109 PRO A CA 1
ATOM 881 C C . PRO A 1 109 ? 6.723 44.594 1.017 1 57.12 109 PRO A C 1
ATOM 883 O O . PRO A 1 109 ? 6.777 44.875 -0.181 1 57.12 109 PRO A O 1
ATOM 886 N N . ALA A 1 110 ? 5.664 45 1.581 1 57.12 110 ALA A N 1
ATOM 887 C CA . ALA A 1 110 ? 4.891 46.219 1.412 1 57.12 110 ALA A CA 1
ATOM 888 C C . ALA A 1 110 ? 5.805 47.438 1.209 1 57.12 110 ALA A C 1
ATOM 890 O O . ALA A 1 110 ? 5.328 48.562 1.048 1 57.12 110 ALA A O 1
ATOM 891 N N . ALA A 1 111 ? 7.109 47.344 1.339 1 59.41 111 ALA A N 1
ATOM 892 C CA . ALA A 1 111 ? 8.039 48.469 1.292 1 59.41 111 ALA A CA 1
ATOM 893 C C . ALA A 1 111 ? 8.031 49.125 -0.083 1 59.41 111 ALA A C 1
ATOM 895 O O . ALA A 1 111 ? 8.312 50.312 -0.206 1 59.41 111 ALA A O 1
ATOM 896 N N . GLU A 1 112 ? 7.637 48.344 -1.132 1 60.5 112 GLU A N 1
ATOM 897 C CA . GLU A 1 112 ? 7.707 49 -2.439 1 60.5 112 GLU A CA 1
ATOM 898 C C . GLU A 1 112 ? 6.598 50.031 -2.602 1 60.5 112 GLU A C 1
ATOM 900 O O . GLU A 1 112 ? 6.746 51 -3.352 1 60.5 112 GLU A O 1
ATOM 905 N N . THR A 1 113 ? 5.516 49.75 -1.888 1 58.56 113 THR A N 1
ATOM 906 C CA . THR A 1 113 ? 4.441 50.719 -2.037 1 58.56 113 THR A CA 1
ATOM 907 C C . THR A 1 113 ? 4.734 51.969 -1.226 1 58.56 113 THR A C 1
ATOM 909 O O . THR A 1 113 ? 4.379 53.094 -1.637 1 58.56 113 THR A O 1
ATOM 912 N N . GLY A 1 114 ? 5.52 51.844 -0.089 1 57.31 114 GLY A N 1
ATOM 913 C CA . GLY A 1 114 ? 5.859 52.969 0.74 1 57.31 114 GLY A CA 1
ATOM 914 C C . GLY A 1 114 ? 6.922 53.875 0.123 1 57.31 114 GLY A C 1
ATOM 915 O O . GLY A 1 114 ? 6.895 55.094 0.295 1 57.31 114 GLY A O 1
ATOM 916 N N . GLU A 1 115 ? 7.895 53.375 -0.6 1 62.03 115 GLU A N 1
ATOM 917 C CA . GLU A 1 115 ? 8.938 54.156 -1.266 1 62.03 115 GLU A CA 1
ATOM 918 C C . GLU A 1 115 ? 8.367 55 -2.393 1 62.03 115 GLU A C 1
ATOM 920 O O . GLU A 1 115 ? 8.812 56.125 -2.615 1 62.03 115 GLU A O 1
ATOM 925 N N . ARG A 1 116 ? 7.273 54.5 -3.002 1 62.06 116 ARG A N 1
ATOM 926 C CA . ARG A 1 116 ? 6.652 55.312 -4.055 1 62.06 116 ARG A CA 1
ATOM 927 C C . ARG A 1 116 ? 5.918 56.5 -3.469 1 62.06 116 ARG A C 1
ATOM 929 O O . ARG A 1 116 ? 5.91 57.594 -4.062 1 62.06 116 ARG A O 1
ATOM 936 N N . ARG A 1 117 ? 5.477 56.344 -2.254 1 62.44 117 ARG A N 1
ATOM 937 C CA . ARG A 1 117 ? 4.754 57.438 -1.626 1 62.44 117 ARG A CA 1
ATOM 938 C C . ARG A 1 117 ? 5.719 58.5 -1.1 1 62.44 117 ARG A C 1
ATOM 940 O O . ARG A 1 117 ? 5.441 59.688 -1.19 1 62.44 117 ARG A O 1
ATOM 947 N N . GLU A 1 118 ? 6.836 58.062 -0.662 1 63.06 118 GLU A N 1
ATOM 948 C CA . GLU A 1 118 ? 7.832 59 -0.184 1 63.06 118 GLU A CA 1
ATOM 949 C C . GLU A 1 118 ? 8.461 59.781 -1.343 1 63.06 118 GLU A C 1
ATOM 951 O O . GLU A 1 118 ? 8.727 60.969 -1.226 1 63.06 118 GLU A O 1
ATOM 956 N N . GLY A 1 119 ? 8.633 59.031 -2.451 1 63.84 119 GLY A N 1
ATOM 957 C CA . GLY A 1 119 ? 9.156 59.719 -3.615 1 63.84 119 GLY A CA 1
ATOM 958 C C . GLY A 1 119 ? 8.188 60.719 -4.195 1 63.84 119 GLY A C 1
ATOM 959 O O . GLY A 1 119 ? 8.609 61.781 -4.691 1 63.84 119 GLY A O 1
ATOM 960 N N . ALA A 1 120 ? 6.969 60.562 -4.047 1 63.69 120 ALA A N 1
ATOM 961 C CA . ALA A 1 120 ? 5.945 61.469 -4.555 1 63.69 120 ALA A CA 1
ATOM 962 C C . ALA A 1 120 ? 5.82 62.688 -3.666 1 63.69 120 ALA A C 1
ATOM 964 O O . ALA A 1 120 ? 5.625 63.812 -4.16 1 63.69 120 ALA A O 1
ATOM 965 N N . LEU A 1 121 ? 6.078 62.531 -2.418 1 62.72 121 LEU A N 1
ATOM 966 C CA . LEU A 1 121 ? 5.988 63.688 -1.507 1 62.72 121 LEU A CA 1
ATOM 967 C C . LEU A 1 121 ? 7.16 64.625 -1.71 1 62.72 121 LEU A C 1
ATOM 969 O O . LEU A 1 121 ? 6.992 65.875 -1.656 1 62.72 121 LEU A O 1
ATOM 973 N N . THR A 1 122 ? 8.336 64 -2.002 1 64.56 122 THR A N 1
ATOM 974 C CA . THR A 1 122 ? 9.492 64.875 -2.223 1 64.56 122 THR A CA 1
ATOM 975 C C . THR A 1 122 ? 9.359 65.625 -3.541 1 64.56 122 THR A C 1
ATOM 977 O O . THR A 1 122 ? 9.797 66.812 -3.65 1 64.56 122 THR A O 1
ATOM 980 N N . ALA A 1 123 ? 8.703 65 -4.473 1 64.62 123 ALA A N 1
ATOM 981 C CA . ALA A 1 123 ? 8.523 65.688 -5.754 1 64.62 123 ALA A CA 1
ATOM 982 C C . ALA A 1 123 ? 7.57 66.875 -5.617 1 64.62 123 ALA A C 1
ATOM 984 O O . ALA A 1 123 ? 7.766 67.875 -6.25 1 64.62 123 ALA A O 1
ATOM 985 N N . ARG A 1 124 ? 6.586 66.812 -4.77 1 62.56 124 ARG A N 1
ATOM 986 C CA . ARG A 1 124 ? 5.613 67.875 -4.617 1 62.56 124 ARG A CA 1
ATOM 987 C C . ARG A 1 124 ? 6.199 69.062 -3.812 1 62.56 124 ARG A C 1
ATOM 989 O O . ARG A 1 124 ? 5.809 70.188 -3.998 1 62.56 124 ARG A O 1
ATOM 996 N N . GLU A 1 125 ? 7.152 68.75 -2.926 1 60.16 125 GLU A N 1
ATOM 997 C CA . GLU A 1 125 ? 7.664 69.812 -2.068 1 60.16 125 GLU A CA 1
ATOM 998 C C . GLU A 1 125 ? 8.75 70.562 -2.773 1 60.16 125 GLU A C 1
ATOM 1000 O O . GLU A 1 125 ? 8.977 71.75 -2.451 1 60.16 125 GLU A O 1
ATOM 1005 N N . VAL A 1 126 ? 9.391 70 -3.803 1 58.09 126 VAL A N 1
ATOM 1006 C CA . VAL A 1 126 ? 10.469 70.75 -4.43 1 58.09 126 VAL A CA 1
ATOM 1007 C C . VAL A 1 126 ? 9.93 71.5 -5.637 1 58.09 126 VAL A C 1
ATOM 1009 O O . VAL A 1 126 ? 10.703 72.062 -6.418 1 58.09 126 VAL A O 1
ATOM 1012 N N . ALA A 1 127 ? 8.617 71.312 -5.828 1 54.81 127 ALA A N 1
ATOM 1013 C CA . ALA A 1 127 ? 8.188 72.188 -6.898 1 54.81 127 ALA A CA 1
ATOM 1014 C C . ALA A 1 127 ? 8.352 73.688 -6.492 1 54.81 127 ALA A C 1
ATOM 1016 O O . ALA A 1 127 ? 7.914 74.062 -5.414 1 54.81 127 ALA A O 1
ATOM 1017 N N . PRO A 1 128 ? 9.344 74.312 -7.223 1 54.5 128 PRO A N 1
ATOM 1018 C CA . PRO A 1 128 ? 9.5 75.75 -6.949 1 54.5 128 PRO A CA 1
ATOM 1019 C C . PRO A 1 128 ? 8.18 76.5 -6.984 1 54.5 128 PRO A C 1
ATOM 1021 O O . PRO A 1 128 ? 7.219 76.062 -7.613 1 54.5 128 PRO A O 1
ATOM 1024 N N . MET B 1 1 ? -7.578 -22.969 2.668 1 86.56 1 MET B N 1
ATOM 1025 C CA . MET B 1 1 ? -8.133 -21.625 2.814 1 86.56 1 MET B CA 1
ATOM 1026 C C . MET B 1 1 ? -8.258 -20.938 1.459 1 86.56 1 MET B C 1
ATOM 1028 O O . MET B 1 1 ? -7.395 -21.109 0.595 1 86.56 1 MET B O 1
ATOM 1032 N N . THR B 1 2 ? -9.484 -20.266 1.302 1 95.19 2 THR B N 1
ATOM 1033 C CA . THR B 1 2 ? -9.703 -19.547 0.049 1 95.19 2 THR B CA 1
ATOM 1034 C C . THR B 1 2 ? -9.281 -18.078 0.178 1 95.19 2 THR B C 1
ATOM 1036 O O . THR B 1 2 ? -9.07 -17.594 1.287 1 95.19 2 THR B O 1
ATOM 1039 N N . TYR B 1 3 ? -9.086 -17.484 -0.961 1 96.38 3 TYR B N 1
ATOM 1040 C CA . TYR B 1 3 ? -8.703 -16.078 -0.977 1 96.38 3 TYR B CA 1
ATOM 1041 C C . TYR B 1 3 ? -9.773 -15.211 -0.336 1 96.38 3 TYR B C 1
ATOM 1043 O O . TYR B 1 3 ? -9.469 -14.297 0.436 1 96.38 3 TYR B O 1
ATOM 1051 N N . ALA B 1 4 ? -10.984 -15.531 -0.596 1 95.94 4 ALA B N 1
ATOM 1052 C CA . ALA B 1 4 ? -12.094 -14.781 -0.018 1 95.94 4 ALA B CA 1
ATOM 1053 C C . ALA B 1 4 ? -12.133 -14.938 1.499 1 95.94 4 ALA B C 1
ATOM 1055 O O . ALA B 1 4 ? -12.383 -13.977 2.225 1 95.94 4 ALA B O 1
ATOM 1056 N N . ARG B 1 5 ? -11.922 -16.094 1.926 1 96.06 5 ARG B N 1
ATOM 1057 C CA . ARG B 1 5 ? -11.898 -16.344 3.363 1 96.06 5 ARG B CA 1
ATOM 1058 C C . ARG B 1 5 ? -10.734 -15.617 4.027 1 96.06 5 ARG B C 1
ATOM 1060 O O . ARG B 1 5 ? -10.867 -15.109 5.141 1 96.06 5 ARG B O 1
ATOM 1067 N N . PHE B 1 6 ? -9.656 -15.656 3.326 1 96.12 6 PHE B N 1
ATOM 1068 C CA . PHE B 1 6 ? -8.492 -14.93 3.816 1 96.12 6 PHE B CA 1
ATOM 1069 C C . PHE B 1 6 ? -8.805 -13.445 3.977 1 96.12 6 PHE B C 1
ATOM 1071 O O . PHE B 1 6 ? -8.5 -12.852 5.012 1 96.12 6 PHE B O 1
ATOM 1078 N N . LEU B 1 7 ? -9.445 -12.789 3.01 1 96.12 7 LEU B N 1
ATOM 1079 C CA . LEU B 1 7 ? -9.852 -11.391 3.057 1 96.12 7 LEU B CA 1
ATOM 1080 C C . LEU B 1 7 ? -10.844 -11.148 4.184 1 96.12 7 LEU B C 1
ATOM 1082 O O . LEU B 1 7 ? -10.766 -10.141 4.887 1 96.12 7 LEU B O 1
ATOM 1086 N N . GLY B 1 8 ? -11.758 -12.023 4.336 1 96.5 8 GLY B N 1
ATOM 1087 C CA . GLY B 1 8 ? -12.75 -11.914 5.395 1 96.5 8 GLY B CA 1
ATOM 1088 C C . GLY B 1 8 ? -12.141 -11.883 6.785 1 96.5 8 GLY B C 1
ATOM 1089 O O . GLY B 1 8 ? -12.453 -11 7.582 1 96.5 8 GLY B O 1
ATOM 1090 N N . LEU B 1 9 ? -11.203 -12.758 6.973 1 94.31 9 LEU B N 1
ATOM 1091 C CA . LEU B 1 9 ? -10.633 -12.93 8.305 1 94.31 9 LEU B CA 1
ATOM 1092 C C . LEU B 1 9 ? -9.633 -11.82 8.609 1 94.31 9 LEU B C 1
ATOM 1094 O O . LEU B 1 9 ? -9.648 -11.25 9.703 1 94.31 9 LEU B O 1
ATOM 1098 N N . PHE B 1 10 ? -8.875 -11.469 7.605 1 94.94 10 PHE B N 1
ATOM 1099 C CA . PHE B 1 10 ? -7.734 -10.633 7.941 1 94.94 10 PHE B CA 1
ATOM 1100 C C . PHE B 1 10 ? -7.984 -9.188 7.527 1 94.94 10 PHE B C 1
ATOM 1102 O O . PHE B 1 10 ? -7.277 -8.273 7.969 1 94.94 10 PHE B O 1
ATOM 1109 N N . VAL B 1 11 ? -8.969 -8.914 6.703 1 95.5 11 VAL B N 1
ATOM 1110 C CA . VAL B 1 11 ? -9.18 -7.547 6.246 1 95.5 11 VAL B CA 1
ATOM 1111 C C . VAL B 1 11 ? -10.547 -7.055 6.699 1 95.5 11 VAL B C 1
ATOM 1113 O O . VAL B 1 11 ? -10.656 -5.996 7.324 1 95.5 11 VAL B O 1
ATOM 1116 N N . VAL B 1 12 ? -11.516 -7.844 6.543 1 96.69 12 VAL B N 1
ATOM 1117 C CA . VAL B 1 12 ? -12.883 -7.41 6.812 1 96.69 12 VAL B CA 1
ATOM 1118 C C . VAL B 1 12 ? -13.102 -7.309 8.32 1 96.69 12 VAL B C 1
ATOM 1120 O O . VAL B 1 12 ? -13.719 -6.359 8.805 1 96.69 12 VAL B O 1
ATOM 1123 N N . VAL B 1 13 ? -12.602 -8.266 9.055 1 96.06 13 VAL B N 1
ATOM 1124 C CA . VAL B 1 13 ? -12.797 -8.273 10.5 1 96.06 13 VAL B CA 1
ATOM 1125 C C . VAL B 1 13 ? -12.203 -7.012 11.109 1 96.06 13 VAL B C 1
ATOM 1127 O O . VAL B 1 13 ? -12.883 -6.293 11.852 1 96.06 13 VAL B O 1
ATOM 1130 N N . PRO B 1 14 ? -10.961 -6.664 10.781 1 95.12 14 PRO B N 1
ATOM 1131 C CA . PRO B 1 14 ? -10.406 -5.422 11.32 1 95.12 14 PRO B CA 1
ATOM 1132 C C . PRO B 1 14 ? -11.188 -4.188 10.875 1 95.12 14 PRO B C 1
ATOM 1134 O O . PRO B 1 14 ? -11.312 -3.223 11.633 1 95.12 14 PRO B O 1
ATOM 1137 N N . ILE B 1 15 ? -11.656 -4.184 9.688 1 94 15 ILE B N 1
ATOM 1138 C CA . ILE B 1 15 ? -12.445 -3.059 9.195 1 94 15 ILE B CA 1
ATOM 1139 C C . ILE B 1 15 ? -13.703 -2.895 10.055 1 94 15 ILE B C 1
ATOM 1141 O O . ILE B 1 15 ? -14.031 -1.783 10.477 1 94 15 ILE B O 1
ATOM 1145 N N . LEU B 1 16 ? -14.391 -3.988 10.281 1 94.19 16 LEU B N 1
ATOM 1146 C CA . LEU B 1 16 ? -15.609 -3.951 11.078 1 94.19 16 LEU B CA 1
ATOM 1147 C C . LEU B 1 16 ? -15.312 -3.498 12.5 1 94.19 16 LEU B C 1
ATOM 1149 O O . LEU B 1 16 ? -16.078 -2.734 13.094 1 94.19 16 LEU B O 1
ATOM 1153 N N . PHE B 1 17 ? -14.242 -3.955 12.984 1 94.5 17 PHE B N 1
ATOM 1154 C CA . PHE B 1 17 ? -13.836 -3.557 14.328 1 94.5 17 PHE B CA 1
ATOM 1155 C C . PHE B 1 17 ? -13.586 -2.055 14.391 1 94.5 17 PHE B C 1
ATOM 1157 O O . PHE B 1 17 ? -14.102 -1.375 15.281 1 94.5 17 PHE B O 1
ATOM 1164 N N . LEU B 1 18 ? -12.852 -1.54 13.445 1 90.12 18 LEU B N 1
ATOM 1165 C CA . LEU B 1 18 ? -12.523 -0.118 13.43 1 90.12 18 LEU B CA 1
ATOM 1166 C C . LEU B 1 18 ? -13.773 0.721 13.18 1 90.12 18 LEU B C 1
ATOM 1168 O O . LEU B 1 18 ? -13.938 1.785 13.781 1 90.12 18 LEU B O 1
ATOM 1172 N N . ALA B 1 19 ? -14.562 0.225 12.297 1 87.38 19 ALA B N 1
ATOM 1173 C CA . ALA B 1 19 ? -15.812 0.932 12 1 87.38 19 ALA B CA 1
ATOM 1174 C C . ALA B 1 19 ? -16.703 0.991 13.234 1 87.38 19 ALA B C 1
ATOM 1176 O O . ALA B 1 19 ? -17.359 2.01 13.492 1 87.38 19 ALA B O 1
ATOM 1177 N N . TRP B 1 20 ? -16.703 -0.079 13.906 1 90.5 20 TRP B N 1
ATOM 1178 C CA . TRP B 1 20 ? -17.5 -0.144 15.117 1 90.5 20 TRP B CA 1
ATOM 1179 C C . TRP B 1 20 ? -16.906 0.743 16.219 1 90.5 20 TRP B C 1
ATOM 1181 O O . TRP B 1 20 ? -17.641 1.497 16.859 1 90.5 20 TRP B O 1
ATOM 1191 N N . ARG B 1 21 ? -15.656 0.694 16.375 1 88.19 21 ARG B N 1
ATOM 1192 C CA . ARG B 1 21 ? -14.961 1.438 17.422 1 88.19 21 ARG B CA 1
ATOM 1193 C C . ARG B 1 21 ? -15.078 2.941 17.188 1 88.19 21 ARG B C 1
ATOM 1195 O O . ARG B 1 21 ? -15.211 3.713 18.141 1 88.19 21 ARG B O 1
ATOM 1202 N N . TYR B 1 22 ? -15.039 3.316 15.961 1 84.81 22 TYR B N 1
ATOM 1203 C CA . TYR B 1 22 ? -15.023 4.742 15.648 1 84.81 22 TYR B CA 1
ATOM 1204 C C . TYR B 1 22 ? -16.312 5.164 14.945 1 84.81 22 TYR B C 1
ATOM 1206 O O . TYR B 1 22 ? -16.312 6.105 14.148 1 84.81 22 TYR B O 1
ATOM 1214 N N . ARG B 1 23 ? -17.281 4.465 15.117 1 81.12 23 ARG B N 1
ATOM 1215 C CA . ARG B 1 23 ? -18.562 4.699 14.461 1 81.12 23 ARG B CA 1
ATOM 1216 C C . ARG B 1 23 ? -19.078 6.105 14.75 1 81.12 23 ARG B C 1
ATOM 1218 O O . ARG B 1 23 ? -19.828 6.676 13.953 1 81.12 23 ARG B O 1
ATOM 1225 N N . ARG B 1 24 ? -18.734 6.613 15.766 1 75.31 24 ARG B N 1
ATOM 1226 C CA . ARG B 1 24 ? -19.266 7.914 16.172 1 75.31 24 ARG B CA 1
ATOM 1227 C C . ARG B 1 24 ? -18.5 9.047 15.5 1 75.31 24 ARG B C 1
ATOM 1229 O O . ARG B 1 24 ? -19 10.172 15.398 1 75.31 24 ARG B O 1
ATOM 1236 N N . THR B 1 25 ? -17.422 8.742 14.953 1 71.44 25 THR B N 1
ATOM 1237 C CA . THR B 1 25 ? -16.562 9.789 14.406 1 71.44 25 THR B CA 1
ATOM 1238 C C . THR B 1 25 ? -16.641 9.82 12.883 1 71.44 25 THR B C 1
ATOM 1240 O O . THR B 1 25 ? -16.141 10.75 12.25 1 71.44 25 THR B O 1
ATOM 1243 N N . PHE B 1 26 ? -17.297 8.867 12.352 1 69.75 26 PHE B N 1
ATOM 1244 C CA . PHE B 1 26 ? -17.312 8.773 10.898 1 69.75 26 PHE B CA 1
ATOM 1245 C C . PHE B 1 26 ? -18.453 9.609 10.312 1 69.75 26 PHE B C 1
ATOM 1247 O O . PHE B 1 26 ? -19.609 9.453 10.711 1 69.75 26 PHE B O 1
ATOM 1254 N N . THR B 1 27 ? -18.094 10.734 9.758 1 68.56 27 THR B N 1
ATOM 1255 C CA . THR B 1 27 ? -19.047 11.555 9.031 1 68.56 27 THR B CA 1
ATOM 1256 C C . THR B 1 27 ? -18.828 11.453 7.527 1 68.56 27 THR B C 1
ATOM 1258 O O . THR B 1 27 ? -17.734 11.078 7.082 1 68.56 27 THR B O 1
ATOM 1261 N N . ALA B 1 28 ? -19.906 11.438 6.758 1 67.94 28 ALA B N 1
ATOM 1262 C CA . ALA B 1 28 ? -19.797 11.438 5.301 1 67.94 28 ALA B CA 1
ATOM 1263 C C . ALA B 1 28 ? -18.672 12.367 4.836 1 67.94 28 ALA B C 1
ATOM 1265 O O . ALA B 1 28 ? -17.969 12.07 3.863 1 67.94 28 ALA B O 1
ATOM 1266 N N . ARG B 1 29 ? -18.516 13.406 5.48 1 69.31 29 ARG B N 1
ATOM 1267 C CA . ARG B 1 29 ? -17.516 14.398 5.133 1 69.31 29 ARG B CA 1
ATOM 1268 C C . ARG B 1 29 ? -16.109 13.852 5.355 1 69.31 29 ARG B C 1
ATOM 1270 O O . ARG B 1 29 ? -15.188 14.125 4.578 1 69.31 29 ARG B O 1
ATOM 1277 N N . SER B 1 30 ? -16.047 13.07 6.301 1 71.12 30 SER B N 1
ATOM 1278 C CA . SER B 1 30 ? -14.742 12.5 6.617 1 71.12 30 SER B CA 1
ATOM 1279 C C . SER B 1 30 ? -14.406 11.344 5.684 1 71.12 30 SER B C 1
ATOM 1281 O O . SER B 1 30 ? -13.234 10.992 5.516 1 71.12 30 SER B O 1
ATOM 1283 N N . LEU B 1 31 ? -15.453 10.898 4.938 1 73.88 31 LEU B N 1
ATOM 1284 C CA . LEU B 1 31 ? -15.25 9.734 4.082 1 73.88 31 LEU B CA 1
ATOM 1285 C C . LEU B 1 31 ? -15.039 10.156 2.631 1 73.88 31 LEU B C 1
ATOM 1287 O O . LEU B 1 31 ? -14.609 9.352 1.803 1 73.88 31 LEU B O 1
ATOM 1291 N N . ALA B 1 32 ? -15.242 11.406 2.334 1 77.12 32 ALA B N 1
ATOM 1292 C CA . ALA B 1 32 ? -15.102 11.898 0.965 1 77.12 32 ALA B CA 1
ATOM 1293 C C . ALA B 1 32 ? -13.688 11.641 0.439 1 77.12 32 ALA B C 1
ATOM 1295 O O . ALA B 1 32 ? -13.516 11.148 -0.678 1 77.12 32 ALA B O 1
ATOM 1296 N N . PRO B 1 33 ? -12.711 11.953 1.242 1 82.38 33 PRO B N 1
ATOM 1297 C CA . PRO B 1 33 ? -11.359 11.68 0.753 1 82.38 33 PRO B CA 1
ATOM 1298 C C . PRO B 1 33 ? -11.117 10.203 0.476 1 82.38 33 PRO B C 1
ATOM 1300 O O . PRO B 1 33 ? -10.234 9.852 -0.312 1 82.38 33 PRO B O 1
ATOM 1303 N N . MET B 1 34 ? -12 9.414 0.982 1 86.94 34 MET B N 1
ATOM 1304 C CA . MET B 1 34 ? -11.844 7.973 0.788 1 86.94 34 MET B CA 1
ATOM 1305 C C . MET B 1 34 ? -12.203 7.574 -0.639 1 86.94 34 MET B C 1
ATOM 1307 O O . MET B 1 34 ? -11.586 6.676 -1.213 1 86.94 34 MET B O 1
ATOM 1311 N N . GLY B 1 35 ? -13.195 8.242 -1.156 1 89.81 35 GLY B N 1
ATOM 1312 C CA . GLY B 1 35 ? -13.555 7.996 -2.545 1 89.81 35 GLY B CA 1
ATOM 1313 C C . GLY B 1 35 ? -12.43 8.305 -3.514 1 89.81 35 GLY B C 1
ATOM 1314 O O . GLY B 1 35 ? -12.148 7.512 -4.414 1 89.81 35 GLY B O 1
ATOM 1315 N N . LEU B 1 36 ? -11.875 9.414 -3.334 1 88.94 36 LEU B N 1
ATOM 1316 C CA . LEU B 1 36 ? -10.75 9.797 -4.18 1 88.94 36 LEU B CA 1
ATOM 1317 C C . LEU B 1 36 ? -9.578 8.836 -3.998 1 88.94 36 LEU B C 1
ATOM 1319 O O . LEU B 1 36 ? -8.93 8.461 -4.973 1 88.94 36 LEU B O 1
ATOM 1323 N N . LEU B 1 37 ? -9.375 8.438 -2.771 1 90.06 37 LEU B N 1
ATOM 1324 C CA . LEU B 1 37 ? -8.297 7.504 -2.467 1 90.06 37 LEU B CA 1
ATOM 1325 C C . LEU B 1 37 ? -8.531 6.164 -3.16 1 90.06 37 LEU B C 1
ATOM 1327 O O . LEU B 1 37 ? -7.594 5.566 -3.693 1 90.06 37 LEU B O 1
ATOM 1331 N N . LEU B 1 38 ? -9.75 5.77 -3.176 1 94.38 38 LEU B N 1
ATOM 1332 C CA . LEU B 1 38 ? -10.102 4.523 -3.85 1 94.38 38 LEU B CA 1
ATOM 1333 C C . LEU B 1 38 ? -9.789 4.602 -5.34 1 94.38 38 LEU B C 1
ATOM 1335 O O . LEU B 1 38 ? -9.188 3.686 -5.902 1 94.38 38 LEU B O 1
ATOM 1339 N N . ILE B 1 39 ? -10.141 5.688 -5.926 1 94.81 39 ILE B N 1
ATOM 1340 C CA . ILE B 1 39 ? -9.914 5.879 -7.355 1 94.81 39 ILE B CA 1
ATOM 1341 C C . ILE B 1 39 ? -8.414 5.855 -7.645 1 94.81 39 ILE B C 1
ATOM 1343 O O . ILE B 1 39 ? -7.969 5.191 -8.578 1 94.81 39 ILE B O 1
ATOM 1347 N N . VAL B 1 40 ? -7.688 6.512 -6.91 1 91.06 40 VAL B N 1
ATOM 1348 C CA . VAL B 1 40 ? -6.242 6.602 -7.082 1 91.06 40 VAL B CA 1
ATOM 1349 C C . VAL B 1 40 ? -5.613 5.223 -6.91 1 91.06 40 VAL B C 1
ATOM 1351 O O . VAL B 1 40 ? -4.773 4.809 -7.715 1 91.06 40 VAL B O 1
ATOM 1354 N N . VAL B 1 41 ? -6.023 4.539 -5.863 1 94 41 VAL B N 1
ATOM 1355 C CA . VAL B 1 41 ? -5.457 3.229 -5.566 1 94 41 VAL B CA 1
ATOM 1356 C C . VAL B 1 41 ? -5.77 2.258 -6.703 1 94 41 VAL B C 1
ATOM 1358 O O . VAL B 1 41 ? -4.883 1.545 -7.18 1 94 41 VAL B O 1
ATOM 1361 N N . TYR B 1 42 ? -6.988 2.23 -7.141 1 97 42 TYR B N 1
ATOM 1362 C CA . TYR B 1 42 ? -7.367 1.333 -8.227 1 97 42 TYR B CA 1
ATOM 1363 C C . TYR B 1 42 ? -6.625 1.682 -9.508 1 97 42 TYR B C 1
ATOM 1365 O O . TYR B 1 42 ? -6.156 0.792 -10.227 1 97 42 TYR B O 1
ATOM 1373 N N . ALA B 1 43 ? -6.531 2.934 -9.82 1 95 43 ALA B N 1
ATOM 1374 C CA . ALA B 1 43 ? -5.875 3.387 -11.039 1 95 43 ALA B CA 1
ATOM 1375 C C . ALA B 1 43 ? -4.379 3.082 -11.008 1 95 43 ALA B C 1
ATOM 1377 O O . ALA B 1 43 ? -3.771 2.801 -12.039 1 95 43 ALA B O 1
ATOM 1378 N N . ALA B 1 44 ? -3.828 3.09 -9.883 1 90.94 44 ALA B N 1
ATOM 1379 C CA . ALA B 1 44 ? -2.387 2.906 -9.742 1 90.94 44 ALA B CA 1
ATOM 1380 C C . ALA B 1 44 ? -2.027 1.427 -9.664 1 90.94 44 ALA B C 1
ATOM 1382 O O . ALA B 1 44 ? -1.032 0.989 -10.242 1 90.94 44 ALA B O 1
ATOM 1383 N N . THR B 1 45 ? -2.818 0.704 -8.977 1 94.56 45 THR B N 1
ATOM 1384 C CA . THR B 1 45 ? -2.428 -0.661 -8.648 1 94.56 45 THR B CA 1
ATOM 1385 C C . THR B 1 45 ? -2.93 -1.641 -9.703 1 94.56 45 THR B C 1
ATOM 1387 O O . THR B 1 45 ? -2.26 -2.629 -10.008 1 94.56 45 THR B O 1
ATOM 1390 N N . SER B 1 46 ? -4.07 -1.355 -10.242 1 96.19 46 SER B N 1
ATOM 1391 C CA . SER B 1 46 ? -4.695 -2.318 -11.141 1 96.19 46 SER B CA 1
ATOM 1392 C C . SER B 1 46 ? -3.836 -2.561 -12.375 1 96.19 46 SER B C 1
ATOM 1394 O O . SER B 1 46 ? -3.529 -3.705 -12.711 1 96.19 46 SER B O 1
ATOM 1396 N N . PRO B 1 47 ? -3.434 -1.525 -13.102 1 95.44 47 PRO B N 1
ATOM 1397 C CA . PRO B 1 47 ? -2.607 -1.791 -14.281 1 95.44 47 PRO B CA 1
ATOM 1398 C C . PRO B 1 47 ? -1.297 -2.494 -13.938 1 95.44 47 PRO B C 1
ATOM 1400 O O . PRO B 1 47 ? -0.858 -3.383 -14.672 1 95.44 47 PRO B O 1
ATOM 1403 N N . TRP B 1 48 ? -0.751 -2.08 -12.852 1 92.62 48 TRP B N 1
ATOM 1404 C CA . TRP B 1 48 ? 0.524 -2.635 -12.414 1 92.62 48 TRP B CA 1
ATOM 1405 C C . TRP B 1 48 ? 0.395 -4.125 -12.109 1 92.62 48 TRP B C 1
ATOM 1407 O O . TRP B 1 48 ? 1.213 -4.93 -12.562 1 92.62 48 TRP B O 1
ATOM 1417 N N . ASP B 1 49 ? -0.572 -4.48 -11.375 1 95.69 49 ASP B N 1
ATOM 1418 C CA . ASP B 1 49 ? -0.771 -5.871 -10.984 1 95.69 49 ASP B CA 1
ATOM 1419 C C . ASP B 1 49 ? -1.161 -6.727 -12.188 1 95.69 49 ASP B C 1
ATOM 1421 O O . ASP B 1 49 ? -0.726 -7.875 -12.312 1 95.69 49 ASP B O 1
ATOM 1425 N N . ASN B 1 50 ? -1.963 -6.148 -13.039 1 97.38 50 ASN B N 1
ATOM 1426 C CA . ASN B 1 50 ? -2.348 -6.875 -14.25 1 97.38 50 ASN B CA 1
ATOM 1427 C C . ASN B 1 50 ? -1.137 -7.188 -15.125 1 97.38 50 ASN B C 1
ATOM 1429 O O . ASN B 1 50 ? -1.015 -8.297 -15.648 1 97.38 50 ASN B O 1
ATOM 1433 N N . LEU B 1 51 ? -0.221 -6.27 -15.266 1 9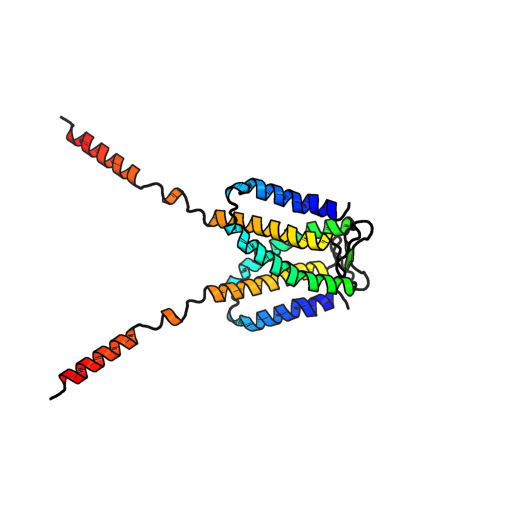5.31 51 LEU B N 1
ATOM 1434 C CA . LEU B 1 51 ? 0.979 -6.465 -16.078 1 95.31 51 LEU B CA 1
ATOM 1435 C C . LEU B 1 51 ? 1.883 -7.527 -15.461 1 95.31 51 LEU B C 1
ATOM 1437 O O . LEU B 1 51 ? 2.424 -8.375 -16.172 1 95.31 51 LEU B O 1
ATOM 1441 N N . ALA B 1 52 ? 2.006 -7.473 -14.156 1 95.44 52 ALA B N 1
ATOM 1442 C CA . ALA B 1 52 ? 2.867 -8.422 -13.461 1 95.44 52 ALA B CA 1
ATOM 1443 C C . ALA B 1 52 ? 2.35 -9.852 -13.617 1 95.44 52 ALA B C 1
ATOM 1445 O O . ALA B 1 52 ? 3.129 -10.781 -13.828 1 95.44 52 ALA B O 1
ATOM 1446 N N . VAL B 1 53 ? 1.004 -9.992 -13.523 1 95.62 53 VAL B N 1
ATOM 1447 C CA . VAL B 1 53 ? 0.393 -11.312 -13.656 1 95.62 53 VAL B CA 1
ATOM 1448 C C . VAL B 1 53 ? 0.436 -11.75 -15.117 1 95.62 53 VAL B C 1
ATOM 1450 O O . VAL B 1 53 ? 0.703 -12.922 -15.414 1 95.62 53 VAL B O 1
ATOM 1453 N N . LYS B 1 54 ? 0.223 -10.828 -16.016 1 95.25 54 LYS B N 1
ATOM 1454 C CA . LYS B 1 54 ? 0.292 -11.125 -17.438 1 95.25 54 LYS B CA 1
ATOM 1455 C C . LYS B 1 54 ? 1.666 -11.664 -17.828 1 95.25 54 LYS B C 1
ATOM 1457 O O . LYS B 1 54 ? 1.771 -12.609 -18.609 1 95.25 54 LYS B O 1
ATOM 1462 N N . TRP B 1 55 ? 2.689 -11.156 -17.234 1 95.06 55 TRP B N 1
ATOM 1463 C CA . TRP B 1 55 ? 4.059 -11.539 -17.562 1 95.06 55 TRP B CA 1
ATOM 1464 C C . TRP B 1 55 ? 4.488 -12.758 -16.75 1 95.06 55 TRP B C 1
ATOM 1466 O O . TRP B 1 55 ? 5.625 -13.219 -16.875 1 95.06 55 TRP B O 1
ATOM 1476 N N . GLY B 1 56 ? 3.65 -13.164 -15.859 1 94.38 56 GLY B N 1
ATOM 1477 C CA . GLY B 1 56 ? 3.869 -14.414 -15.156 1 94.38 56 GLY B CA 1
ATOM 1478 C C . GLY B 1 56 ? 4.754 -14.273 -13.93 1 94.38 56 GLY B C 1
ATOM 1479 O O . GLY B 1 56 ? 5.406 -15.227 -13.508 1 94.38 56 GLY B O 1
ATOM 1480 N N . LEU B 1 57 ? 4.879 -13.125 -13.445 1 93.31 57 LEU B N 1
ATOM 1481 C CA . LEU B 1 57 ? 5.719 -12.891 -12.273 1 93.31 57 LEU B CA 1
ATOM 1482 C C . LEU B 1 57 ? 5.121 -13.555 -11.039 1 93.31 57 LEU B C 1
ATOM 1484 O O . LEU B 1 57 ? 5.848 -14.133 -10.227 1 93.31 57 LEU B O 1
ATOM 1488 N N . TRP B 1 58 ? 3.836 -13.367 -10.906 1 93.62 58 TRP B N 1
ATOM 1489 C CA . TRP B 1 58 ? 3.078 -14.086 -9.891 1 93.62 58 TRP B CA 1
ATOM 1490 C C . TRP 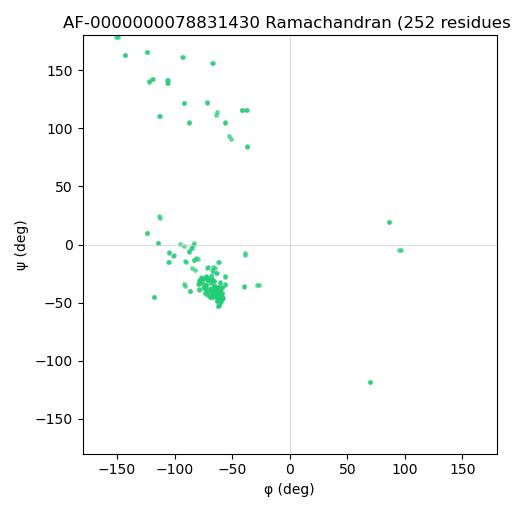B 1 58 ? 1.69 -14.453 -10.406 1 93.62 58 TRP B C 1
ATOM 1492 O O . TRP B 1 58 ? 1.286 -14.016 -11.484 1 93.62 58 TRP B O 1
ATOM 1502 N N . GLY B 1 59 ? 1.135 -15.383 -9.688 1 94.94 59 GLY B N 1
ATOM 1503 C CA . GLY B 1 59 ? -0.19 -15.852 -10.07 1 94.94 59 GLY B CA 1
ATOM 1504 C C . GLY B 1 59 ? -1.021 -16.312 -8.891 1 94.94 59 GLY B C 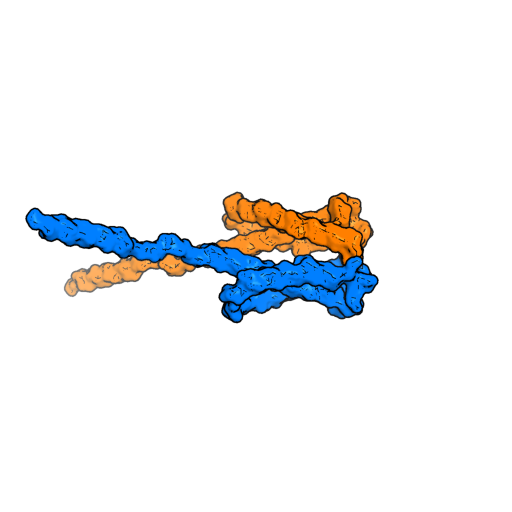1
ATOM 1505 O O . GLY B 1 59 ? -0.575 -16.25 -7.742 1 94.94 59 GLY B O 1
ATOM 1506 N N . PHE B 1 60 ? -2.264 -16.703 -9.297 1 96.25 60 PHE B N 1
ATOM 1507 C CA . PHE B 1 60 ? -3.227 -17.109 -8.281 1 96.25 60 PHE B CA 1
ATOM 1508 C C . PHE B 1 60 ? -3.65 -18.562 -8.484 1 96.25 60 PHE B C 1
ATOM 1510 O O . PHE B 1 60 ? -3.785 -19.016 -9.617 1 96.25 60 PHE B O 1
ATOM 1517 N N . ASP B 1 61 ? -3.826 -19.234 -7.367 1 94.69 61 ASP B N 1
ATOM 1518 C CA . ASP B 1 61 ? -4.309 -20.609 -7.441 1 94.69 61 ASP B CA 1
ATOM 1519 C C . ASP B 1 61 ? -5.785 -20.656 -7.84 1 94.69 61 ASP B C 1
ATOM 1521 O O . ASP B 1 61 ? -6.645 -20.172 -7.105 1 94.69 61 ASP B O 1
ATOM 1525 N N . PRO B 1 62 ? -6.027 -21.328 -8.922 1 94.38 62 PRO B N 1
ATOM 1526 C CA . PRO B 1 62 ? -7.406 -21.359 -9.422 1 94.38 62 PRO B CA 1
ATOM 1527 C C . PRO B 1 62 ? -8.359 -22.078 -8.469 1 94.38 62 PRO B C 1
ATOM 1529 O O . PRO B 1 62 ? -9.57 -21.828 -8.5 1 94.38 62 PRO B O 1
ATOM 1532 N N . GLU B 1 63 ? -7.852 -22.875 -7.629 1 95.38 63 GLU B N 1
ATOM 1533 C CA . GLU B 1 63 ? -8.695 -23.641 -6.719 1 95.38 63 GLU B CA 1
ATOM 1534 C C . GLU B 1 63 ? -9.047 -22.828 -5.473 1 95.38 63 GLU B C 1
ATOM 1536 O O . GLU B 1 63 ? -9.883 -23.25 -4.672 1 95.38 63 GLU B O 1
ATOM 1541 N N . ARG B 1 64 ? -8.492 -21.656 -5.41 1 96.75 64 ARG B N 1
ATOM 1542 C CA . ARG B 1 64 ? -8.656 -20.922 -4.16 1 96.75 64 ARG B CA 1
ATOM 1543 C C . ARG B 1 64 ? -9.281 -19.547 -4.41 1 96.75 64 ARG B C 1
ATOM 1545 O O . ARG B 1 64 ? -9.281 -18.688 -3.523 1 96.75 64 ARG B O 1
ATOM 1552 N N . ILE B 1 65 ? -9.719 -19.375 -5.621 1 96.44 65 ILE B N 1
ATOM 1553 C CA . ILE B 1 65 ? -10.375 -18.125 -5.98 1 96.44 65 ILE B CA 1
ATOM 1554 C C . ILE B 1 65 ? -11.766 -18.422 -6.543 1 96.44 65 ILE B C 1
ATOM 1556 O O . ILE B 1 65 ? -12.094 -19.578 -6.824 1 96.44 65 ILE B O 1
ATOM 1560 N N . TRP B 1 66 ? -12.648 -17.406 -6.66 1 96.38 66 TRP B N 1
ATOM 1561 C CA . TRP B 1 66 ? -14.023 -17.562 -7.113 1 96.38 66 TRP B CA 1
ATOM 1562 C C . TRP B 1 66 ? -14.078 -17.875 -8.602 1 96.38 66 TRP B C 1
ATOM 1564 O O . TRP B 1 66 ? -15.086 -18.375 -9.109 1 96.38 66 TRP B O 1
ATOM 1574 N N . GLY B 1 67 ? -13.062 -17.609 -9.336 1 93.81 67 GLY B N 1
ATOM 1575 C CA . GLY B 1 67 ? -13.016 -17.922 -10.75 1 93.81 67 GLY B CA 1
ATOM 1576 C C . GLY B 1 67 ? -13.422 -16.766 -11.641 1 93.81 67 GLY B C 1
ATOM 1577 O O . GLY B 1 67 ? -13.406 -16.875 -12.867 1 93.81 67 GLY B O 1
ATOM 1578 N N . ILE B 1 68 ? -13.828 -15.711 -11.086 1 95.62 68 ILE B N 1
ATOM 1579 C CA . ILE B 1 68 ? -14.172 -14.508 -11.828 1 95.62 68 ILE B CA 1
ATOM 1580 C C . ILE B 1 68 ? -12.953 -13.602 -11.938 1 95.62 68 ILE B C 1
ATOM 1582 O O . ILE B 1 68 ? -12.383 -13.195 -10.93 1 95.62 68 ILE B O 1
ATOM 1586 N N . LYS B 1 69 ? -12.586 -13.32 -13.219 1 95.88 69 LYS B N 1
ATOM 1587 C CA . LYS B 1 69 ? -11.406 -12.492 -13.43 1 95.88 69 LYS B CA 1
ATOM 1588 C C . LYS B 1 69 ? -11.742 -11.242 -14.234 1 95.88 69 LYS B C 1
ATOM 1590 O O . LYS B 1 69 ? -12.57 -11.297 -15.148 1 95.88 69 LYS B O 1
ATOM 1595 N N . LEU B 1 70 ? -11.195 -10.211 -13.891 1 95.81 70 LEU B N 1
ATOM 1596 C CA . LEU B 1 70 ? -11.156 -8.969 -14.656 1 95.81 70 LEU B CA 1
ATOM 1597 C C . LEU B 1 70 ? -9.734 -8.656 -15.109 1 95.81 70 LEU B C 1
ATOM 1599 O O . LEU B 1 70 ? -8.867 -8.352 -14.289 1 95.81 70 LEU B O 1
ATOM 1603 N N . GLY B 1 71 ? -9.555 -8.797 -16.516 1 96.56 71 GLY B N 1
ATOM 1604 C CA 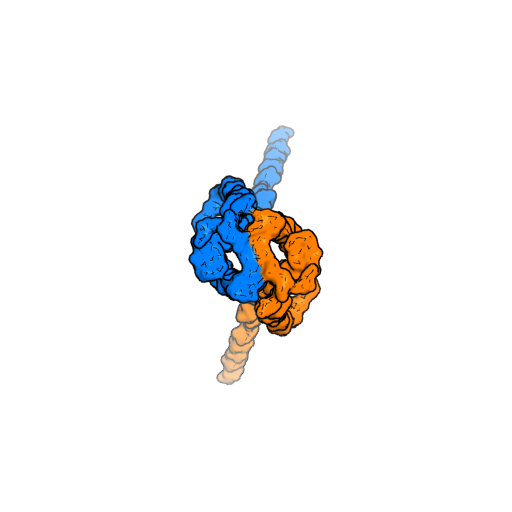. GLY B 1 71 ? -8.172 -8.82 -16.969 1 96.56 71 GLY B CA 1
ATOM 1605 C C . GLY B 1 71 ? -7.426 -10.078 -16.562 1 96.56 71 GLY B C 1
ATOM 1606 O O . GLY B 1 71 ? -7.855 -11.188 -16.875 1 96.56 71 GLY B O 1
ATOM 1607 N N . TYR B 1 72 ? -6.387 -9.883 -15.781 1 96.44 72 TYR B N 1
ATOM 1608 C CA . TYR B 1 72 ? -5.598 -11.031 -15.352 1 96.44 72 TYR B CA 1
ATOM 1609 C C . TYR B 1 72 ? -5.707 -11.242 -13.852 1 96.44 72 TYR B C 1
ATOM 1611 O O . TYR B 1 72 ? -5.137 -12.188 -13.305 1 96.44 72 TYR B O 1
ATOM 1619 N N . LEU B 1 73 ? -6.47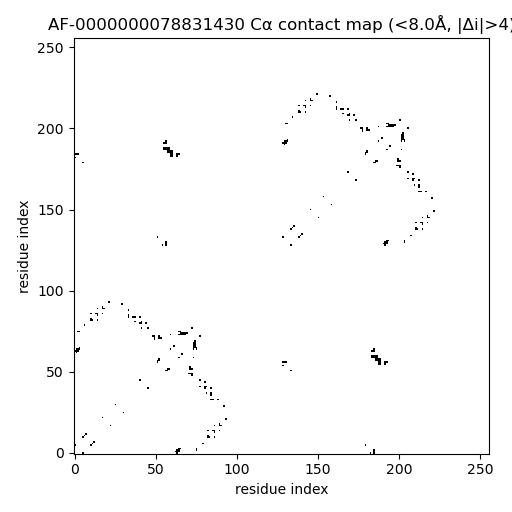7 -10.406 -13.219 1 97.06 73 LEU B N 1
ATOM 1620 C CA . LEU B 1 73 ? -6.598 -10.477 -11.766 1 97.06 73 LEU B CA 1
ATOM 1621 C C . LEU B 1 73 ? -7.945 -11.062 -11.359 1 97.06 73 LEU B C 1
ATOM 1623 O O . LEU B 1 73 ? -8.969 -10.773 -11.984 1 97.06 73 LEU B O 1
ATOM 1627 N N . PRO B 1 74 ? -7.922 -11.906 -10.367 1 97.31 74 PRO B N 1
ATOM 1628 C CA . PRO B 1 74 ? -9.211 -12.367 -9.836 1 97.31 74 PRO B CA 1
ATOM 1629 C C . PRO B 1 74 ? -10 -11.25 -9.156 1 97.31 74 PRO B C 1
ATOM 1631 O O . PRO B 1 74 ? -9.414 -10.258 -8.711 1 97.31 74 PRO B O 1
ATOM 1634 N N . LEU B 1 75 ? -11.273 -11.445 -9.102 1 97.5 75 LEU B N 1
ATOM 1635 C CA . LEU B 1 75 ? -12.148 -10.469 -8.461 1 97.5 75 LEU B CA 1
ATOM 1636 C C . LEU B 1 75 ? -11.727 -10.219 -7.016 1 97.5 75 LEU B C 1
ATOM 1638 O O . LEU B 1 75 ? -11.844 -9.102 -6.512 1 97.5 75 LEU B O 1
ATOM 1642 N N . GLU B 1 76 ? -11.25 -11.188 -6.367 1 97.88 76 GLU B N 1
ATOM 1643 C CA . GLU B 1 76 ? -10.812 -11.086 -4.977 1 97.88 76 GLU B CA 1
ATOM 1644 C C . GLU B 1 76 ? -9.688 -10.07 -4.828 1 97.88 76 GLU B C 1
ATOM 1646 O O . GLU B 1 76 ? -9.57 -9.414 -3.793 1 97.88 76 GLU B O 1
ATOM 1651 N N . GLU B 1 77 ? -8.875 -9.969 -5.852 1 97.56 77 GLU B N 1
ATOM 1652 C CA . GLU B 1 77 ? -7.801 -8.984 -5.809 1 97.56 77 GLU B CA 1
ATOM 1653 C C . GLU B 1 77 ? -8.359 -7.562 -5.828 1 97.56 77 GLU B C 1
ATOM 1655 O O . GLU B 1 77 ? -7.875 -6.688 -5.109 1 97.56 77 GLU B O 1
ATOM 1660 N N . TYR B 1 78 ? -9.32 -7.312 -6.625 1 97.69 78 TYR B N 1
ATOM 1661 C CA . TYR B 1 78 ? -9.961 -6.004 -6.676 1 97.69 78 TYR B CA 1
ATOM 1662 C C . TYR B 1 78 ? -10.672 -5.691 -5.359 1 97.69 78 TYR B C 1
ATOM 1664 O O . TYR B 1 78 ? -10.672 -4.543 -4.91 1 97.69 78 TYR B O 1
ATOM 1672 N N . LEU B 1 79 ? -11.227 -6.727 -4.773 1 97.56 79 LEU B N 1
ATOM 1673 C CA . LEU B 1 79 ? -11.812 -6.543 -3.447 1 97.56 79 LEU B CA 1
ATOM 1674 C C . LEU B 1 79 ? -10.742 -6.164 -2.43 1 97.56 79 LEU B C 1
ATOM 1676 O O . LEU B 1 79 ? -10.969 -5.301 -1.577 1 97.56 79 LEU B O 1
ATOM 1680 N N . PHE B 1 80 ? -9.648 -6.824 -2.598 1 97.5 80 PHE B N 1
ATOM 1681 C CA . PHE B 1 80 ? -8.539 -6.539 -1.694 1 97.5 80 PHE B CA 1
ATOM 1682 C C . PHE B 1 80 ? -8.125 -5.074 -1.798 1 97.5 80 PHE B C 1
ATOM 1684 O O . PHE B 1 80 ? -7.926 -4.406 -0.781 1 97.5 80 PHE B O 1
ATOM 1691 N N . PHE B 1 81 ? -8.055 -4.543 -3.018 1 97.12 81 PHE B N 1
ATOM 1692 C CA . PHE B 1 81 ? -7.668 -3.15 -3.211 1 97.12 81 PHE B CA 1
ATOM 1693 C C . PHE B 1 81 ? -8.625 -2.217 -2.479 1 97.12 81 PHE B C 1
ATOM 1695 O O . PHE B 1 81 ? -8.188 -1.314 -1.76 1 97.12 81 PHE B O 1
ATOM 1702 N N . GLY B 1 82 ? -9.844 -2.457 -2.639 1 96.56 82 GLY B N 1
ATOM 1703 C CA . GLY B 1 82 ? -10.852 -1.615 -2.018 1 96.56 82 GLY B CA 1
ATOM 1704 C C . GLY B 1 82 ? -10.898 -1.753 -0.507 1 96.56 82 GLY B C 1
ATOM 1705 O O . GLY B 1 82 ? -10.922 -0.752 0.212 1 96.56 82 GLY B O 1
ATOM 1706 N N . LEU B 1 83 ? -10.867 -2.92 -0.01 1 96.38 83 LEU B N 1
ATOM 1707 C CA . LEU B 1 83 ? -10.969 -3.191 1.42 1 96.38 83 LEU B CA 1
ATOM 1708 C C . LEU B 1 83 ? -9.742 -2.666 2.158 1 96.38 83 LEU B C 1
ATOM 1710 O O . LEU B 1 83 ? -9.867 -2.098 3.246 1 9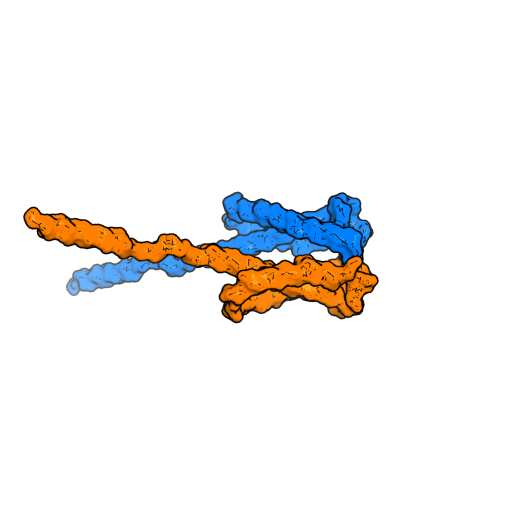6.38 83 LEU B O 1
ATOM 1714 N N . GLN B 1 84 ? -8.617 -2.939 1.521 1 95.06 84 GLN B N 1
ATOM 1715 C CA . GLN B 1 84 ? -7.391 -2.434 2.127 1 95.06 84 GLN B CA 1
ATOM 1716 C C . GLN B 1 84 ? -7.402 -0.91 2.207 1 95.06 84 GLN B C 1
ATOM 1718 O O . GLN B 1 84 ? -6.961 -0.331 3.201 1 95.06 84 GLN B O 1
ATOM 1723 N N . THR B 1 85 ? -7.832 -0.284 1.19 1 94.44 85 THR B N 1
ATOM 1724 C CA . THR B 1 85 ? -7.953 1.17 1.168 1 94.44 85 THR B CA 1
ATOM 1725 C C . THR B 1 85 ? -8.883 1.653 2.279 1 94.44 85 THR B C 1
ATOM 1727 O O . THR B 1 85 ? -8.562 2.611 2.988 1 94.44 85 THR B O 1
ATOM 1730 N N . LEU B 1 86 ? -9.93 0.985 2.463 1 92.31 86 LEU B N 1
ATOM 1731 C CA . LEU B 1 86 ? -10.875 1.326 3.516 1 92.31 86 LEU B CA 1
ATOM 1732 C C . LEU B 1 86 ? -10.258 1.124 4.895 1 92.31 86 LEU B C 1
ATOM 1734 O O . LEU B 1 86 ? -10.414 1.967 5.781 1 92.31 86 LEU B O 1
ATOM 1738 N N . LEU B 1 87 ? -9.594 0.087 5.031 1 93.19 87 LEU B N 1
ATOM 1739 C CA . LEU B 1 87 ? -8.969 -0.234 6.309 1 93.19 87 LEU B CA 1
ATOM 1740 C C . LEU B 1 87 ? -7.949 0.829 6.695 1 93.19 87 LEU B C 1
ATOM 1742 O O . LEU B 1 87 ? -8 1.371 7.805 1 93.19 87 LEU B O 1
ATOM 1746 N N . VAL B 1 88 ? -7.074 1.087 5.766 1 89.31 88 VAL B N 1
ATOM 1747 C CA . VAL B 1 88 ? -6.012 2.057 6.023 1 89.31 88 VAL B CA 1
ATOM 1748 C C . VAL B 1 88 ? -6.617 3.451 6.18 1 89.31 88 VAL B C 1
ATOM 1750 O O . VAL B 1 88 ? -6.195 4.223 7.051 1 89.31 88 VAL B O 1
ATOM 1753 N N . GLY B 1 89 ? -7.562 3.766 5.344 1 87.75 89 GLY B N 1
ATOM 1754 C CA . GLY B 1 89 ? -8.234 5.051 5.445 1 87.75 89 GLY B CA 1
ATOM 1755 C C . GLY B 1 89 ? -8.914 5.266 6.781 1 87.75 89 GLY B C 1
ATOM 1756 O O . GLY B 1 89 ? -8.812 6.348 7.371 1 87.75 89 GLY B O 1
ATOM 1757 N N . LEU B 1 90 ? -9.578 4.266 7.223 1 87.5 90 LEU B N 1
ATOM 1758 C CA . LEU B 1 90 ? -10.25 4.352 8.516 1 87.5 90 LEU B CA 1
ATOM 1759 C C . LEU B 1 90 ? -9.234 4.5 9.641 1 87.5 90 LEU B C 1
ATOM 1761 O O . LEU B 1 90 ? -9.445 5.289 10.57 1 87.5 90 LEU B O 1
ATOM 1765 N N . TRP B 1 91 ? -8.242 3.74 9.531 1 88.06 91 TRP B N 1
ATOM 1766 C CA . TRP B 1 91 ? -7.195 3.814 10.539 1 88.06 91 TRP B CA 1
ATOM 1767 C C . TRP B 1 91 ? -6.551 5.195 10.555 1 88.06 91 TRP B C 1
ATOM 1769 O O . TRP B 1 91 ? -6.336 5.777 11.625 1 88.06 91 TRP B O 1
ATOM 1779 N N . ALA B 1 92 ? -6.285 5.727 9.438 1 84.88 92 ALA B N 1
ATOM 1780 C CA . ALA B 1 92 ? -5.668 7.047 9.312 1 84.88 92 ALA B CA 1
ATOM 1781 C C . ALA B 1 92 ? -6.582 8.133 9.867 1 84.88 92 ALA B C 1
ATOM 1783 O O . ALA B 1 92 ? -6.117 9.062 10.539 1 84.88 92 ALA B O 1
ATOM 1784 N N . GLN B 1 93 ? -7.781 8.031 9.57 1 83.19 93 GLN B N 1
ATOM 1785 C CA . GLN B 1 93 ? -8.75 9 10.07 1 83.19 93 GLN B CA 1
ATOM 1786 C C . GLN B 1 93 ? -8.836 8.953 11.594 1 83.19 93 GLN B C 1
ATOM 1788 O O . GLN B 1 93 ? -8.922 9.992 12.25 1 83.19 93 GLN B O 1
ATOM 1793 N N . ALA B 1 94 ? -8.82 7.805 12.078 1 83.62 94 ALA B N 1
ATOM 1794 C CA . ALA B 1 94 ? -8.867 7.637 13.531 1 83.62 94 ALA B CA 1
ATOM 1795 C C . ALA B 1 94 ? -7.641 8.25 14.203 1 83.62 94 ALA B C 1
ATOM 1797 O O . ALA B 1 94 ? -7.754 8.898 15.242 1 83.62 94 ALA B O 1
ATOM 1798 N N . ARG B 1 95 ? -6.574 8.086 13.586 1 83.44 95 ARG B N 1
ATOM 1799 C CA . ARG B 1 95 ? -5.34 8.633 14.141 1 83.44 95 ARG B CA 1
ATOM 1800 C C . ARG B 1 95 ? -5.316 10.156 14.047 1 83.44 95 ARG B C 1
ATOM 1802 O O . ARG B 1 95 ? -4.84 10.828 14.961 1 83.44 95 ARG B O 1
ATOM 1809 N N . LEU B 1 96 ? -5.789 10.617 12.953 1 78.75 96 LEU B N 1
ATOM 1810 C CA . LEU B 1 96 ? -5.84 12.062 12.742 1 78.75 96 LEU B CA 1
ATOM 1811 C C . LEU B 1 96 ? -6.809 12.719 13.719 1 78.75 96 LEU B C 1
ATOM 1813 O O . LEU B 1 96 ? -6.516 13.773 14.281 1 78.75 96 LEU B O 1
ATOM 1817 N N . ALA B 1 97 ? -7.859 12.125 13.883 1 77.5 97 ALA B N 1
ATOM 1818 C CA . ALA B 1 97 ? -8.844 12.625 14.836 1 77.5 97 ALA B CA 1
ATOM 1819 C C . ALA B 1 97 ? -8.266 12.656 16.25 1 77.5 97 ALA B C 1
ATOM 1821 O O . ALA B 1 97 ? -8.5 13.609 17 1 77.5 97 ALA B O 1
ATOM 1822 N N . ARG B 1 98 ? -7.516 11.703 16.531 1 79.69 98 ARG B N 1
ATOM 1823 C CA . ARG B 1 98 ? -6.898 11.641 17.844 1 79.69 98 ARG B CA 1
ATOM 1824 C C . ARG B 1 98 ? -5.82 12.703 18 1 79.69 98 ARG B C 1
ATOM 1826 O O . ARG B 1 98 ? -5.668 13.289 19.078 1 79.69 98 ARG B O 1
ATOM 1833 N N . ALA B 1 99 ? -5.254 13.016 16.969 1 78 99 ALA B N 1
ATOM 1834 C CA . ALA B 1 99 ? -4.176 14 17 1 78 99 ALA B CA 1
ATOM 1835 C C . ALA B 1 99 ? -4.73 15.414 17.094 1 78 99 ALA B C 1
ATOM 1837 O O . ALA B 1 99 ? -4.094 16.297 17.672 1 78 99 ALA B O 1
ATOM 1838 N N . LEU B 1 100 ? -5.816 15.586 16.5 1 74.31 100 LEU B N 1
ATOM 1839 C CA . LEU B 1 100 ? -6.41 16.922 16.438 1 74.31 100 LEU B CA 1
ATOM 1840 C C . LEU B 1 100 ? -7.34 17.156 17.609 1 74.31 100 LEU B C 1
ATOM 1842 O O . LEU B 1 100 ? -7.84 18.266 17.797 1 74.31 100 LEU B O 1
ATOM 1846 N N . ALA B 1 101 ? -7.645 16.188 18.219 1 68.5 101 ALA B N 1
ATOM 1847 C CA . ALA B 1 101 ? -8.5 16.359 19.406 1 68.5 101 ALA B CA 1
ATOM 1848 C C . ALA B 1 101 ? -7.871 17.328 20.406 1 68.5 101 ALA B C 1
ATOM 1850 O O . ALA B 1 101 ? -6.691 17.203 20.75 1 68.5 101 ALA B O 1
ATOM 1851 N N . PRO B 1 102 ? -8.492 18.625 20.422 1 62.16 102 PRO B N 1
ATOM 1852 C CA . PRO B 1 102 ? -8.008 19.641 21.359 1 62.16 102 PRO B CA 1
ATOM 1853 C C . PRO B 1 102 ? -7.699 19.062 22.75 1 62.16 102 PRO B C 1
ATOM 1855 O O . PRO B 1 102 ? -8.352 18.125 23.188 1 62.16 102 PRO B O 1
ATOM 1858 N N . ASP B 1 103 ? -6.488 19.109 23.109 1 56.72 103 ASP B N 1
ATOM 1859 C CA . ASP B 1 103 ? -6.145 18.766 24.484 1 56.72 103 ASP B CA 1
ATOM 1860 C C . ASP B 1 103 ? -7.207 19.266 25.469 1 56.72 103 ASP B C 1
ATOM 1862 O O . ASP B 1 103 ? -7.484 20.469 25.516 1 56.72 103 ASP B O 1
ATOM 1866 N N . ALA B 1 104 ? -8.328 18.578 25.734 1 54.19 104 ALA B N 1
ATOM 1867 C CA . ALA B 1 104 ? -9.328 18.875 26.75 1 54.19 104 ALA B CA 1
ATOM 1868 C C . ALA B 1 104 ? -8.719 19.641 27.922 1 54.19 104 ALA B C 1
ATOM 1870 O O . ALA B 1 104 ? -9.414 20.359 28.641 1 54.19 104 ALA B O 1
ATOM 1871 N N . GLN B 1 105 ? -7.551 19.344 28.219 1 52.78 105 GLN B N 1
ATOM 1872 C CA . GLN B 1 105 ? -7.008 19.953 29.438 1 52.78 105 GLN B CA 1
ATOM 1873 C C . GLN B 1 105 ? -6.855 21.453 29.281 1 52.78 105 GLN B C 1
ATOM 1875 O O . GLN B 1 105 ? -6.859 22.188 30.266 1 52.78 105 GLN B O 1
ATOM 1880 N N . ALA B 1 106 ? -6.734 21.969 28.125 1 55.38 106 ALA B N 1
ATOM 1881 C CA . ALA B 1 106 ? -6.461 23.391 28.031 1 55.38 106 ALA B CA 1
ATOM 1882 C C . ALA B 1 106 ? -7.719 24.219 28.281 1 55.38 106 ALA B C 1
ATOM 1884 O O . ALA B 1 106 ? -7.641 25.406 28.609 1 55.38 106 ALA B O 1
ATOM 1885 N N . SER B 1 107 ? -8.891 23.672 27.938 1 55 107 SER B N 1
ATOM 1886 C CA . SER B 1 107 ? -10.078 24.5 28.094 1 55 107 SER B CA 1
ATOM 1887 C C . SER B 1 107 ? -10.602 24.453 29.531 1 55 107 SER B C 1
ATOM 1889 O O . SER B 1 107 ? -11.758 24.781 29.781 1 55 107 SER B O 1
ATOM 1891 N N . ARG B 1 108 ? -10 23.75 30.484 1 56.69 108 ARG B N 1
ATOM 1892 C CA . ARG B 1 108 ? -10.492 23.938 31.844 1 56.69 108 ARG B CA 1
ATOM 1893 C C . ARG B 1 108 ? -10.516 25.406 32.219 1 56.69 108 ARG B C 1
ATOM 1895 O O . ARG B 1 108 ? -9.477 26.078 32.188 1 56.69 108 ARG B O 1
ATOM 1902 N N . PRO B 1 109 ? -11.625 26.188 32.062 1 57.22 109 PRO B N 1
ATOM 1903 C CA . PRO B 1 109 ? -11.758 27.609 32.375 1 57.22 109 PRO B CA 1
ATOM 1904 C C . PRO B 1 109 ? -11.023 28 33.625 1 57.22 109 PRO B C 1
ATOM 1906 O O . PRO B 1 109 ? -11.055 27.266 34.625 1 57.22 109 PRO B O 1
ATOM 1909 N N . ALA B 1 110 ? -10.039 28.812 33.656 1 57.38 110 ALA B N 1
ATOM 1910 C CA . ALA B 1 110 ? -9.383 29.531 34.719 1 57.38 110 ALA B CA 1
ATOM 1911 C C . ALA B 1 110 ? -10.398 30.047 35.75 1 57.38 110 ALA B C 1
ATOM 1913 O O . ALA B 1 110 ? -10.031 30.688 36.719 1 57.38 110 ALA B O 1
ATOM 1914 N N . ALA B 1 111 ? -11.688 29.969 35.531 1 59.31 111 ALA B N 1
ATOM 1915 C CA . ALA B 1 111 ? -12.711 30.562 36.375 1 59.31 111 ALA B CA 1
ATOM 1916 C C . ALA B 1 111 ? -12.695 29.938 37.781 1 59.31 111 ALA B C 1
ATOM 1918 O O . ALA B 1 111 ? -13.086 30.562 38.75 1 59.31 111 ALA B O 1
ATOM 1919 N N . GLU B 1 112 ? -12.188 28.688 37.875 1 60.44 112 GLU B N 1
ATOM 1920 C CA . GLU B 1 112 ? -12.25 28.094 39.219 1 60.44 112 GLU B CA 1
ATOM 1921 C C . GLU B 1 112 ? -11.234 28.734 40.156 1 60.44 112 GLU B C 1
ATOM 1923 O O . GLU B 1 112 ? -11.445 28.781 41.375 1 60.44 112 GLU B O 1
ATOM 1928 N N . THR B 1 113 ? -10.172 29.203 39.5 1 58.75 113 THR B N 1
ATOM 1929 C CA . THR B 1 113 ? -9.188 29.797 40.375 1 58.75 113 THR B CA 1
ATOM 1930 C C . THR B 1 113 ? -9.633 31.188 40.812 1 58.75 113 THR B C 1
ATOM 1932 O O . THR B 1 113 ? -9.375 31.609 41.969 1 58.75 113 THR B O 1
ATOM 1935 N N . GLY B 1 114 ? -10.43 31.922 39.969 1 57 114 GLY B N 1
ATOM 1936 C CA . GLY B 1 114 ? -10.898 33.25 40.312 1 57 114 GLY B CA 1
ATOM 1937 C C . GLY B 1 114 ? -12.016 33.25 41.312 1 57 114 GLY B C 1
ATOM 1938 O O . GLY B 1 114 ? -12.117 34.156 42.156 1 57 114 GLY B O 1
ATOM 1939 N N . GLU B 1 115 ? -12.914 32.312 41.406 1 62.19 115 GLU B N 1
ATOM 1940 C CA . GLU B 1 115 ? -14 32.188 42.375 1 62.19 115 GLU B CA 1
ATOM 1941 C C . GLU B 1 115 ? -13.461 31.922 43.781 1 62.19 115 GLU B C 1
ATOM 1943 O O . GLU B 1 115 ? -14 32.438 44.75 1 62.19 115 GLU B O 1
ATOM 1948 N N . ARG B 1 116 ? -12.305 31.25 43.844 1 61.97 116 ARG B N 1
ATOM 1949 C CA . ARG B 1 116 ? -11.727 31 45.156 1 61.97 116 ARG B CA 1
ATOM 1950 C C . ARG B 1 116 ? -11.125 32.281 45.75 1 61.97 116 ARG B C 1
ATOM 1952 O O . ARG B 1 116 ? -11.203 32.5 46.969 1 61.97 116 ARG B O 1
ATOM 1959 N N . ARG B 1 117 ? -10.672 33.125 44.844 1 62.25 117 ARG B N 1
ATOM 1960 C CA . ARG B 1 117 ? -10.062 34.375 45.344 1 62.25 117 ARG B CA 1
ATOM 1961 C C . ARG B 1 117 ? -11.133 35.375 45.781 1 62.25 117 ARG B C 1
ATOM 1963 O O . ARG B 1 117 ? -10.961 36.094 46.75 1 62.25 117 ARG B O 1
ATOM 1970 N N . GLU B 1 118 ? -12.227 35.312 45.094 1 62.62 118 GLU B N 1
ATOM 1971 C CA . GLU B 1 118 ? -13.312 36.219 45.5 1 62.62 118 GLU B CA 1
ATOM 1972 C C . GLU B 1 118 ? -13.961 35.781 46.781 1 62.62 118 GLU B C 1
ATOM 1974 O O . GLU B 1 118 ? -14.344 36.594 47.625 1 62.62 118 GLU B O 1
ATOM 1979 N N . GLY B 1 119 ? -14.023 34.438 46.938 1 63.25 119 GLY B N 1
ATOM 1980 C CA . GLY B 1 119 ? -14.57 33.938 48.188 1 63.25 119 GLY B CA 1
ATOM 1981 C C . GLY B 1 119 ? -13.68 34.219 49.375 1 63.25 119 GLY B C 1
ATOM 1982 O O . GLY B 1 119 ? -14.172 34.469 50.469 1 63.25 119 GLY B O 1
ATOM 1983 N N . ALA B 1 120 ? -12.453 34.344 49.219 1 64.62 120 ALA B N 1
ATOM 1984 C CA . ALA B 1 120 ? -11.5 34.594 50.281 1 64.62 120 ALA B CA 1
ATOM 1985 C C . ALA B 1 120 ? -11.508 36.094 50.688 1 64.62 120 ALA B C 1
ATOM 1987 O O . ALA B 1 120 ? -11.398 36.438 51.844 1 64.62 120 ALA B O 1
ATOM 1988 N N . LEU B 1 121 ? -11.773 36.938 49.75 1 62.19 121 LEU B N 1
ATOM 1989 C CA . LEU B 1 121 ? -11.805 38.344 50.062 1 62.19 121 LEU B CA 1
ATOM 1990 C C . LEU B 1 121 ? -13.039 38.719 50.875 1 62.19 121 LEU B C 1
ATOM 1992 O O . LEU B 1 121 ? -12.977 39.562 51.781 1 62.19 121 LEU B O 1
ATOM 1996 N N . THR B 1 122 ? -14.133 38 50.531 1 63.91 122 THR B N 1
ATOM 1997 C CA . THR B 1 122 ? -15.352 38.312 51.312 1 63.91 122 THR B CA 1
ATOM 1998 C C . THR B 1 122 ? -15.234 37.781 52.719 1 63.91 122 THR B C 1
ATOM 2000 O O . THR B 1 122 ? -15.758 38.406 53.656 1 63.91 122 THR B O 1
ATOM 2003 N N . ALA B 1 123 ? -14.516 36.719 52.875 1 65.75 123 ALA B N 1
ATOM 2004 C CA . ALA B 1 123 ? -14.352 36.188 54.219 1 65.75 123 ALA B CA 1
ATOM 2005 C C . ALA B 1 123 ? -13.5 37.125 55.094 1 65.75 123 ALA B C 1
ATOM 2007 O O . ALA B 1 123 ? -13.766 37.281 56.281 1 65.75 123 ALA B O 1
ATOM 2008 N N . ARG B 1 124 ? -12.492 37.75 54.531 1 61.91 124 ARG B N 1
ATOM 2009 C CA . ARG B 1 124 ? -11.609 38.625 55.312 1 61.91 124 ARG B CA 1
ATOM 2010 C C . ARG B 1 124 ? -12.289 39.938 55.656 1 61.91 124 ARG B C 1
ATOM 2012 O O . ARG B 1 124 ? -11.977 40.562 56.656 1 61.91 124 ARG B O 1
ATOM 2019 N N . GLU B 1 125 ? -13.203 40.344 54.781 1 58.66 125 GLU B N 1
ATOM 2020 C CA . GLU B 1 125 ? -13.797 41.656 55.031 1 58.66 125 GLU B CA 1
ATOM 2021 C C . GLU B 1 125 ? -14.93 41.562 56.062 1 58.66 125 GLU B C 1
ATOM 2023 O O . GLU B 1 125 ? -15.25 42.531 56.719 1 58.66 125 GLU B O 1
ATOM 2028 N N . VAL B 1 126 ? -15.516 40.344 56.219 1 57.56 126 VAL B N 1
ATOM 2029 C CA . VAL B 1 126 ? -16.641 40.281 57.156 1 57.56 126 VAL B CA 1
ATOM 2030 C C . VAL B 1 126 ? -16.125 39.906 58.531 1 57.56 126 VAL B C 1
ATOM 2032 O O . VAL B 1 126 ? -16.906 39.625 59.438 1 57.56 126 VAL B O 1
ATOM 2035 N N . ALA B 1 127 ? -14.781 39.688 58.562 1 55.38 127 ALA B N 1
ATOM 2036 C CA . ALA B 1 127 ? -14.391 39.469 59.938 1 55.38 127 ALA B CA 1
ATOM 2037 C C . ALA B 1 127 ? -14.656 40.719 60.781 1 55.38 127 ALA B C 1
ATOM 2039 O O . ALA B 1 127 ? -14.266 41.844 60.375 1 55.38 127 ALA B O 1
ATOM 2040 N N . PRO B 1 128 ? -15.664 40.562 61.781 1 53.5 128 PRO B N 1
ATOM 2041 C CA . PRO B 1 128 ? -15.898 41.688 62.688 1 53.5 128 PRO B CA 1
ATOM 2042 C C . PRO B 1 128 ? -14.617 42.219 63.344 1 53.5 128 PRO B C 1
ATOM 2044 O O . PRO B 1 128 ? -13.641 41.469 63.438 1 53.5 128 PRO B O 1
#

Secondary structure (DSSP, 8-state):
--HHHHHIIIIIHHHHHHHHHTTTT--HHHHHHHHHHHHHHHHHHHHHHHHHHHTTSEEE-GGGS-S-EETTEEHHHHHHHHHHHHHHHHHHHHHHHHHHS--GGGGS-THHHHHHHHHHHHHHHS--/--HHHHHIIIIIHHHHHHHHHTTTT--HHHHHHHHHHHHHHHHHHHHHHHHHHHTTSEEE-GGGS-S-EETTEEHHHHHHHHHHHHHHHHHHHHHHHHHHS--GGGGS-THHHHHHHHHHHHHHHS--

Foldseek 3Di:
DALVVVCCVPQVVLLVVLCVVCVVVDDPVLCVVLVVLLVVLCVPVVVVVLVCVVVPVDADDCVRAPNDDDRRHGPSVNVCSSSVSSNVSSVVSVVVCVVPPPPVVVPPPPVVVVVVVVVVVVVVVPPD/DALVVVCCVPQVVLLVVLCVVCVVPDDPVLCVVLVVLLVVLCVPVVVVVLVCVVVPVDADDCVRAPNDDDRRHGPSVNVVSSSVSSNVSSVVSVVVCVVPPPPVVVPPPPVVVVVVVVVVVVVVVPPD

Nearest PDB structures (foldseek):
  6rw8-assembly1_A  TM=2.845E-01  e=8.454E+00  Xenorhabdus nematophila

InterPro domains:
  IPR017825 Lycopene cyclase domain [PF18916] (3-88)
  IPR017825 Lycopene cyclase domain [TIGR03462] (1-91)

Organism: Myxococcus xanthus (strain DK1622) (NCBI:txid246197)

Radius of gyration: 29.02 Å; Cα contacts (8 Å, |Δi|>4): 182; chains: 2; bounding box: 38×99×81 Å